Protein AF-A0A950Y0F8-F1 (afdb_monomer_lite)

Radius of gyration: 24.41 Å; chains: 1; bounding box: 61×46×62 Å

Sequence (374 aa):
MKFELVIGAFISAGAAFAASTFSVTPDLRILGAGATARLSTKAAKAGETSPAVTWTVAPWIPGAQISEPDAQPVFSFTAPVPGPQAVKQCVQTVVTATAPSGEAHSVPITLAPSTNFPAICPEGSLVMSVVGFEQASSVSAPGAQSFFFDFFQSYPIPLGRASSASATDVYGPAWRWWGDVRIASFPQQASMTVAQLAGTFTQQVATLPVSQLAHSGEFRTGLERRIGAFEQPFARMSGPTYERTSLGAFFYFGAEAALVAPAGNRPFEQYGAGFRLYTRLINSKGQTLHAPAMIAASFGQNELVTGGMRRGVVGTFEGFYPLPLGVKSKELGTLYLFGRAAVRLGSPANNRDVYAIGVGVDAVGVIRDLLGPR

Structure (mmCIF, N/CA/C/O backbone):
data_AF-A0A950Y0F8-F1
#
_entry.id   AF-A0A950Y0F8-F1
#
loop_
_atom_site.group_PDB
_atom_site.id
_atom_site.type_symbol
_atom_site.label_atom_id
_atom_site.label_alt_id
_atom_site.label_comp_id
_atom_site.label_asym_id
_atom_site.label_entity_id
_atom_site.label_seq_id
_atom_site.pdbx_PDB_ins_code
_atom_site.Cartn_x
_atom_site.Cartn_y
_atom_site.Cartn_z
_atom_site.occupancy
_atom_site.B_iso_or_equiv
_atom_site.auth_seq_id
_atom_site.auth_comp_id
_atom_site.auth_asym_id
_atom_site.auth_atom_id
_atom_site.pdbx_PDB_model_num
ATOM 1 N N . MET A 1 1 ? 14.023 -5.619 -32.846 1.00 54.19 1 MET A N 1
ATOM 2 C CA . MET A 1 1 ? 13.661 -5.435 -31.426 1.00 54.19 1 MET A CA 1
ATOM 3 C C . MET A 1 1 ? 14.126 -4.050 -31.041 1.00 54.19 1 MET A C 1
ATOM 5 O O . MET A 1 1 ? 15.252 -3.712 -31.384 1.00 54.19 1 MET A O 1
ATOM 9 N N . LYS A 1 2 ? 13.252 -3.223 -30.478 1.00 50.22 2 LYS A N 1
ATOM 10 C CA . LYS A 1 2 ? 13.659 -1.950 -29.887 1.00 50.22 2 LYS A CA 1
ATOM 11 C C . LYS A 1 2 ? 13.778 -2.188 -28.370 1.00 50.22 2 LYS A C 1
ATOM 13 O O . LYS A 1 2 ? 13.231 -3.170 -27.881 1.00 50.22 2 LYS A O 1
ATOM 18 N N . PHE A 1 3 ? 14.449 -1.330 -27.622 1.00 49.28 3 PHE A N 1
ATOM 19 C CA . PHE A 1 3 ? 14.466 -1.288 -26.160 1.00 49.28 3 PHE A CA 1
ATOM 20 C C . PHE A 1 3 ? 14.105 0.124 -25.732 1.00 49.28 3 PHE A C 1
ATOM 22 O O . PHE A 1 3 ? 14.478 1.072 -26.410 1.00 49.28 3 PHE A O 1
ATOM 29 N N . GLU A 1 4 ? 13.370 0.269 -24.644 1.00 49.16 4 GLU A N 1
ATOM 30 C CA . GLU A 1 4 ? 13.117 1.559 -24.018 1.00 49.16 4 GLU A CA 1
ATOM 31 C C . GLU A 1 4 ? 13.966 1.657 -22.751 1.00 49.16 4 GLU A C 1
ATOM 33 O O . GLU A 1 4 ? 14.007 0.727 -21.941 1.00 49.16 4 GLU A O 1
ATOM 38 N N . LEU A 1 5 ? 14.691 2.766 -22.624 1.00 53.38 5 LEU A N 1
ATOM 39 C CA . LEU A 1 5 ? 15.495 3.093 -21.457 1.00 53.38 5 LEU A CA 1
ATOM 40 C C . LEU A 1 5 ? 14.683 4.042 -20.576 1.00 53.38 5 LEU A C 1
ATOM 42 O O . LEU A 1 5 ? 14.518 5.218 -20.911 1.00 53.38 5 LEU A O 1
ATOM 46 N N . VAL A 1 6 ? 14.188 3.532 -19.451 1.00 56.19 6 VAL A N 1
ATOM 47 C CA . VAL A 1 6 ? 13.467 4.329 -18.455 1.00 56.19 6 VAL A CA 1
ATOM 48 C C . VAL A 1 6 ? 14.428 4.645 -17.314 1.00 56.19 6 VAL A C 1
ATOM 50 O O . VAL A 1 6 ? 14.956 3.741 -16.666 1.00 56.19 6 VAL A O 1
ATOM 53 N N . ILE A 1 7 ? 14.672 5.934 -17.080 1.00 55.31 7 ILE A N 1
ATOM 54 C CA . ILE A 1 7 ? 15.504 6.421 -15.975 1.00 55.31 7 ILE A CA 1
ATOM 55 C C . ILE A 1 7 ? 14.573 6.909 -14.864 1.00 55.31 7 ILE A C 1
ATOM 57 O O . ILE A 1 7 ? 13.638 7.665 -15.140 1.00 55.31 7 ILE A O 1
ATOM 61 N N . GLY A 1 8 ? 14.807 6.463 -13.625 1.00 48.22 8 GLY A N 1
ATOM 62 C CA . GLY A 1 8 ? 14.103 6.988 -12.450 1.00 48.22 8 GLY A CA 1
ATOM 63 C C . GLY A 1 8 ? 14.355 8.490 -12.252 1.00 48.22 8 GLY A C 1
ATOM 64 O O . GLY A 1 8 ? 15.282 9.047 -12.831 1.00 48.22 8 GLY A O 1
ATOM 65 N N . ALA A 1 9 ? 13.503 9.162 -11.474 1.00 43.38 9 ALA A N 1
ATOM 66 C CA . ALA A 1 9 ? 13.500 10.621 -11.323 1.00 43.38 9 ALA A CA 1
ATOM 67 C C . ALA A 1 9 ? 14.897 11.248 -11.104 1.00 43.38 9 ALA A C 1
ATOM 69 O O . ALA A 1 9 ? 15.746 10.690 -10.409 1.00 43.38 9 ALA A O 1
ATOM 70 N N . PHE A 1 10 ? 15.104 12.437 -11.683 1.00 44.19 10 PHE A N 1
ATOM 71 C CA . PHE A 1 10 ? 16.317 13.243 -11.521 1.00 44.19 10 PHE A CA 1
ATOM 72 C C . PHE A 1 10 ? 16.590 13.529 -10.038 1.00 44.19 10 PHE A C 1
ATOM 74 O O . PHE A 1 10 ? 15.741 14.092 -9.350 1.00 44.19 10 PHE A O 1
ATOM 81 N N . ILE A 1 11 ? 17.786 13.185 -9.559 1.00 41.59 11 ILE A N 1
ATOM 82 C CA . ILE A 1 11 ? 18.255 13.542 -8.217 1.00 41.59 11 ILE A CA 1
ATOM 83 C C . ILE A 1 11 ? 19.153 14.775 -8.363 1.00 41.59 11 ILE A C 1
ATOM 85 O O . ILE A 1 11 ? 20.224 14.688 -8.958 1.00 41.59 11 ILE A O 1
ATOM 89 N N . SER A 1 12 ? 18.726 15.929 -7.845 1.00 41.09 12 SER A N 1
ATOM 90 C CA . SER A 1 12 ? 19.601 17.099 -7.703 1.00 41.09 12 SER A CA 1
ATOM 91 C C . SER A 1 12 ? 20.518 16.899 -6.492 1.00 41.09 12 SER A C 1
ATOM 93 O O . SER A 1 12 ? 20.024 16.692 -5.383 1.00 41.09 12 SER A O 1
ATOM 95 N N . ALA A 1 13 ? 21.836 16.939 -6.697 1.00 41.47 13 ALA A N 1
ATOM 96 C CA . ALA A 1 13 ? 22.828 16.753 -5.636 1.00 41.47 13 ALA A CA 1
ATOM 97 C C . ALA A 1 13 ? 22.791 17.876 -4.576 1.00 41.47 13 ALA A C 1
ATOM 99 O O . ALA A 1 13 ? 22.486 19.030 -4.883 1.00 41.47 13 ALA A O 1
ATOM 100 N N . GLY A 1 14 ? 23.106 17.521 -3.325 1.00 39.72 14 GLY A N 1
ATOM 101 C CA . GLY A 1 14 ? 23.257 18.444 -2.196 1.00 39.72 14 GLY A CA 1
ATOM 102 C C . GLY A 1 14 ? 24.601 19.193 -2.184 1.00 39.72 14 GLY A C 1
ATOM 103 O O . GLY A 1 14 ? 25.473 18.970 -3.020 1.00 39.72 14 GLY A O 1
ATOM 104 N N . ALA A 1 15 ? 24.761 20.092 -1.208 1.00 41.22 15 ALA A N 1
ATOM 105 C CA . ALA A 1 15 ? 25.732 21.197 -1.166 1.00 41.22 15 ALA A CA 1
ATOM 106 C C . ALA A 1 15 ? 27.244 20.857 -1.240 1.00 41.22 15 ALA A C 1
ATOM 108 O O . ALA A 1 15 ? 28.050 21.780 -1.324 1.00 41.22 15 ALA A O 1
ATOM 109 N N . ALA A 1 16 ? 27.656 19.586 -1.243 1.00 43.00 16 ALA A N 1
ATOM 110 C CA . ALA A 1 16 ? 29.064 19.199 -1.417 1.00 43.00 16 ALA A CA 1
ATOM 111 C C . ALA A 1 16 ? 29.519 19.211 -2.896 1.00 43.00 16 ALA A C 1
ATOM 113 O O . ALA A 1 16 ? 30.708 19.359 -3.175 1.00 43.00 16 ALA A O 1
ATOM 114 N N . PHE A 1 17 ? 28.570 19.203 -3.842 1.00 44.41 17 PHE A N 1
ATOM 115 C CA . PHE A 1 17 ? 28.775 19.430 -5.281 1.00 44.41 17 PHE A CA 1
ATOM 116 C C . PHE A 1 17 ? 28.543 20.899 -5.688 1.00 44.41 17 PHE A C 1
ATOM 118 O O . PHE A 1 17 ? 27.996 21.183 -6.753 1.00 44.41 17 PHE A O 1
ATOM 125 N N . ALA A 1 18 ? 28.946 21.867 -4.857 1.00 43.91 18 ALA A N 1
ATOM 126 C CA . ALA A 1 18 ? 28.593 23.288 -5.017 1.00 43.91 18 ALA A CA 1
ATOM 127 C C . ALA A 1 18 ? 28.989 23.940 -6.366 1.00 43.91 18 ALA A C 1
ATOM 129 O O . ALA A 1 18 ? 28.534 25.045 -6.664 1.00 43.91 18 ALA A O 1
ATOM 130 N N . ALA A 1 19 ? 29.796 23.271 -7.196 1.00 45.81 19 ALA A N 1
ATOM 131 C CA . ALA A 1 19 ? 30.159 23.733 -8.533 1.00 45.81 19 ALA A CA 1
ATOM 132 C C . ALA A 1 19 ? 29.719 22.814 -9.690 1.00 45.81 19 ALA A C 1
ATOM 134 O O . ALA A 1 19 ? 29.943 23.185 -10.828 1.00 45.81 19 ALA A O 1
ATOM 135 N N . SER A 1 20 ? 29.098 21.644 -9.474 1.00 44.94 20 SER A N 1
ATOM 136 C CA . SER A 1 20 ? 28.726 20.734 -10.581 1.00 44.94 20 SER A CA 1
ATOM 137 C C . SER A 1 20 ? 27.335 20.111 -10.407 1.00 44.94 20 SER A C 1
ATOM 139 O O . SER A 1 20 ? 27.058 19.394 -9.455 1.00 44.94 20 SER A O 1
ATOM 141 N N . THR A 1 21 ? 26.428 20.375 -11.350 1.00 47.12 21 THR A N 1
ATOM 142 C CA . THR A 1 21 ? 25.086 19.797 -11.383 1.00 47.12 21 THR A CA 1
ATOM 143 C C . THR A 1 21 ? 25.184 18.478 -12.127 1.00 47.12 21 THR A C 1
ATOM 145 O O . THR A 1 21 ? 25.305 18.448 -13.349 1.00 47.12 21 THR A O 1
ATOM 148 N N . PHE A 1 22 ? 25.161 17.375 -11.386 1.00 47.44 22 PHE A N 1
ATOM 149 C CA . PHE A 1 22 ? 25.212 16.045 -11.972 1.00 47.44 22 PHE A CA 1
ATOM 150 C C . PHE A 1 22 ? 23.881 15.740 -12.670 1.00 47.44 22 PHE A C 1
ATOM 152 O O . PHE A 1 22 ? 22.841 15.637 -12.023 1.00 47.44 22 PHE A O 1
ATOM 159 N N . SER A 1 23 ? 23.892 15.612 -13.997 1.00 53.56 23 SER A N 1
ATOM 160 C CA . SER A 1 23 ? 22.720 15.172 -14.757 1.00 53.56 23 SER A CA 1
ATOM 161 C C . SER A 1 23 ? 23.083 13.975 -15.619 1.00 53.56 23 SER A C 1
ATOM 163 O O . SER A 1 23 ? 23.948 14.053 -16.487 1.00 53.56 23 SER A O 1
ATOM 165 N N . VAL A 1 24 ? 22.403 12.857 -15.377 1.00 52.34 24 VAL A N 1
ATOM 166 C CA . VAL A 1 24 ? 22.488 11.678 -16.235 1.00 52.34 24 VAL A CA 1
ATOM 167 C C . VAL A 1 24 ? 21.441 11.837 -17.325 1.00 52.34 24 VAL A C 1
ATOM 169 O O . VAL A 1 24 ? 20.246 11.703 -17.069 1.00 52.34 24 VAL A O 1
ATOM 172 N N . THR A 1 25 ? 21.878 12.165 -18.540 1.00 56.38 25 THR A N 1
ATOM 173 C CA . THR A 1 25 ? 20.979 12.254 -19.697 1.00 56.38 25 THR A CA 1
ATOM 174 C C . THR A 1 25 ? 21.259 11.082 -20.627 1.00 56.38 25 THR A C 1
ATOM 176 O O . THR A 1 25 ? 22.413 10.897 -21.003 1.00 56.38 25 THR A O 1
ATOM 179 N N . PRO A 1 26 ? 20.248 10.295 -21.015 1.00 57.56 26 PRO A N 1
ATOM 180 C CA . PRO A 1 26 ? 20.422 9.298 -22.047 1.00 57.56 26 PRO A CA 1
ATOM 181 C C . PRO A 1 26 ? 20.380 9.974 -23.414 1.00 57.56 26 PRO A C 1
ATOM 183 O O . PRO A 1 26 ? 19.453 10.734 -23.704 1.00 57.56 26 PRO A O 1
ATOM 186 N N . ASP A 1 27 ? 21.331 9.637 -24.279 1.00 52.56 27 ASP A N 1
ATOM 187 C CA . ASP A 1 27 ? 21.339 10.123 -25.667 1.00 52.56 27 ASP A CA 1
ATOM 188 C C . ASP A 1 27 ? 20.115 9.623 -26.463 1.00 52.56 27 ASP A C 1
ATOM 190 O O . ASP A 1 27 ? 19.661 10.273 -27.403 1.00 52.56 27 ASP A O 1
ATOM 194 N N . LEU A 1 28 ? 19.548 8.473 -26.069 1.00 51.38 28 LEU A N 1
ATOM 195 C CA . LEU A 1 28 ? 18.407 7.823 -26.717 1.00 51.38 28 LEU A CA 1
ATOM 196 C C . LEU A 1 28 ? 17.481 7.168 -25.682 1.00 51.38 28 LEU A C 1
ATOM 198 O O . LEU A 1 28 ? 17.913 6.330 -24.893 1.00 51.38 28 LEU A O 1
ATOM 202 N N . ARG A 1 29 ? 16.181 7.495 -25.733 1.00 57.91 29 ARG A N 1
ATOM 203 C CA . ARG A 1 29 ? 15.139 6.818 -24.930 1.00 57.91 29 ARG A CA 1
ATOM 204 C C . ARG A 1 29 ? 14.689 5.488 -25.534 1.00 57.91 29 ARG A C 1
ATOM 206 O O . ARG A 1 29 ? 14.223 4.622 -24.806 1.00 57.91 29 ARG A O 1
ATOM 213 N N . ILE A 1 30 ? 14.843 5.320 -26.850 1.00 57.16 30 ILE A N 1
ATOM 214 C CA . ILE A 1 30 ? 14.498 4.092 -27.573 1.00 57.16 30 ILE A CA 1
ATOM 215 C C . ILE A 1 30 ? 15.732 3.607 -28.337 1.00 57.16 30 ILE A C 1
ATOM 217 O O . ILE A 1 30 ? 16.190 4.265 -29.268 1.00 57.16 30 ILE A O 1
ATOM 221 N N . LEU A 1 31 ? 16.253 2.442 -27.968 1.00 59.12 31 LEU A N 1
ATOM 222 C CA . LEU A 1 31 ? 17.387 1.792 -28.613 1.00 59.12 31 LEU A CA 1
ATOM 223 C C . LEU A 1 31 ? 16.896 0.771 -29.633 1.00 59.12 31 LEU A C 1
ATOM 225 O O . LEU A 1 31 ? 16.206 -0.182 -29.290 1.00 59.12 31 LEU A O 1
ATOM 229 N N . GLY A 1 32 ? 17.257 0.929 -30.903 1.00 63.38 32 GLY A N 1
ATOM 230 C CA . GLY A 1 32 ? 17.161 -0.175 -31.859 1.00 63.38 32 GLY A CA 1
ATOM 231 C C . GLY A 1 32 ? 18.108 -1.324 -31.491 1.00 63.38 32 GLY A C 1
ATOM 232 O O . GLY A 1 32 ? 19.001 -1.167 -30.664 1.00 63.38 32 GLY A O 1
ATOM 233 N N . ALA A 1 33 ? 17.944 -2.485 -32.124 1.00 67.12 33 ALA A N 1
ATOM 234 C CA . ALA A 1 33 ? 18.931 -3.563 -32.041 1.00 67.12 33 ALA A CA 1
ATOM 235 C C . ALA A 1 33 ? 20.330 -3.044 -32.419 1.00 67.12 33 ALA A C 1
ATOM 237 O O . ALA A 1 33 ? 20.471 -2.407 -33.462 1.00 67.12 33 ALA A O 1
ATOM 238 N N . GLY A 1 34 ? 21.338 -3.301 -31.579 1.00 66.69 34 GLY A N 1
ATOM 239 C CA . GLY A 1 34 ? 22.701 -2.797 -31.775 1.00 66.69 34 GLY A CA 1
ATOM 240 C C . GLY A 1 34 ? 22.884 -1.296 -31.519 1.00 66.69 34 GLY A C 1
ATOM 241 O O . GLY A 1 34 ? 24.003 -0.810 -31.626 1.00 66.69 34 GLY A O 1
ATOM 242 N N . ALA A 1 35 ? 21.825 -0.554 -31.171 1.00 69.25 35 ALA A N 1
ATOM 243 C CA . ALA A 1 35 ? 21.960 0.837 -30.759 1.00 69.25 35 ALA A CA 1
ATOM 244 C C . ALA A 1 35 ? 22.519 0.920 -29.336 1.00 69.25 35 ALA A C 1
ATOM 246 O O . ALA A 1 35 ? 22.211 0.087 -28.476 1.00 69.25 35 ALA A O 1
ATOM 247 N N . THR A 1 36 ? 23.301 1.965 -29.092 1.00 69.56 36 THR A N 1
ATOM 248 C CA . THR A 1 36 ? 23.961 2.203 -27.812 1.00 69.56 36 THR A CA 1
ATOM 249 C C . THR A 1 36 ? 23.320 3.393 -27.105 1.00 69.56 36 THR A C 1
ATOM 251 O O . THR A 1 36 ? 23.270 4.486 -27.665 1.00 69.56 36 THR A O 1
ATOM 254 N N . ALA A 1 37 ? 22.841 3.200 -25.874 1.00 70.56 37 ALA A N 1
ATOM 255 C CA . ALA A 1 37 ? 22.560 4.316 -24.971 1.00 70.56 37 ALA A CA 1
ATOM 256 C C . ALA A 1 37 ? 23.845 4.685 -24.249 1.00 70.56 37 ALA A C 1
ATOM 258 O O . ALA A 1 37 ? 24.588 3.796 -23.836 1.00 70.56 37 ALA A O 1
ATOM 259 N N . ARG A 1 38 ? 24.075 5.981 -24.060 1.00 73.62 38 ARG A N 1
ATOM 260 C CA . ARG A 1 38 ? 25.181 6.493 -23.258 1.00 73.62 38 ARG A CA 1
ATOM 261 C C . ARG A 1 38 ? 24.628 7.290 -22.093 1.00 73.62 38 ARG A C 1
ATOM 263 O O . ARG A 1 38 ? 23.640 8.005 -22.242 1.00 73.62 38 ARG A O 1
ATOM 270 N N . LEU A 1 39 ? 25.269 7.129 -20.949 1.00 70.31 39 LEU A N 1
ATOM 271 C CA . LEU A 1 39 ? 25.100 7.966 -19.779 1.00 70.31 39 LEU A CA 1
ATOM 272 C C . LEU A 1 39 ? 26.422 8.687 -19.587 1.00 70.31 39 LEU A C 1
ATOM 274 O O . LEU A 1 39 ? 27.471 8.054 -19.439 1.00 70.31 39 LEU A O 1
ATOM 278 N N . SER A 1 40 ? 26.358 10.007 -19.612 1.00 70.62 40 SER A N 1
ATOM 279 C CA . SER A 1 40 ? 27.497 10.863 -19.334 1.00 70.62 40 SER A CA 1
ATOM 280 C C . SER A 1 40 ? 27.203 11.729 -18.120 1.00 70.62 40 SER A C 1
ATOM 282 O O . SER A 1 40 ? 26.046 11.987 -17.777 1.00 70.62 40 SER A O 1
ATOM 284 N N . THR A 1 41 ? 28.267 12.208 -17.492 1.00 69.38 41 THR A N 1
ATOM 285 C CA . THR A 1 41 ? 28.192 13.356 -16.597 1.00 69.38 41 THR A CA 1
ATOM 286 C C . THR A 1 41 ? 28.210 14.632 -17.441 1.00 69.38 41 THR A C 1
ATOM 288 O O . THR A 1 41 ? 28.655 14.634 -18.593 1.00 69.38 41 THR A O 1
ATOM 291 N N . LYS A 1 42 ? 27.674 15.724 -16.900 1.00 68.44 42 LYS A N 1
ATOM 292 C CA . LYS A 1 42 ? 27.838 17.071 -17.453 1.00 68.44 42 LYS A CA 1
ATOM 293 C C . LYS A 1 42 ? 28.276 17.990 -16.321 1.00 68.44 42 LYS A C 1
ATOM 295 O O . LYS A 1 42 ? 27.826 17.818 -15.189 1.00 68.44 42 LYS A O 1
ATOM 300 N N . ALA A 1 43 ? 29.145 18.949 -16.622 1.00 65.81 43 ALA A N 1
ATOM 301 C CA . ALA A 1 43 ? 29.501 20.010 -15.687 1.00 65.81 43 ALA A CA 1
ATOM 302 C C . ALA A 1 43 ? 28.282 20.914 -15.404 1.00 65.81 43 ALA A C 1
ATOM 304 O O . ALA A 1 43 ? 27.383 21.005 -16.244 1.00 65.81 43 ALA A O 1
ATOM 305 N N . ALA A 1 44 ? 28.245 21.597 -14.246 1.00 66.50 44 ALA A N 1
ATOM 306 C CA . ALA A 1 44 ? 27.144 22.529 -13.938 1.00 66.50 44 ALA A CA 1
ATOM 307 C C . ALA A 1 44 ? 27.071 23.664 -14.954 1.00 66.50 44 ALA A C 1
ATOM 309 O O . ALA A 1 44 ? 25.983 24.129 -15.293 1.00 66.50 44 ALA A O 1
ATOM 310 N N . LYS A 1 45 ? 28.240 24.166 -15.361 1.00 71.56 45 LYS A N 1
ATOM 311 C CA . LYS A 1 45 ? 28.363 25.377 -16.161 1.00 71.56 45 LYS A CA 1
ATOM 312 C C . LYS A 1 45 ? 29.102 25.085 -17.454 1.00 71.56 45 LYS A C 1
ATOM 314 O O . LYS A 1 45 ? 30.042 24.294 -17.508 1.00 71.56 45 LYS A O 1
ATOM 319 N N . ALA A 1 46 ? 28.675 25.767 -18.511 1.00 73.94 46 ALA A N 1
ATOM 320 C CA . ALA A 1 46 ? 29.382 25.745 -19.780 1.00 73.94 46 ALA A CA 1
ATOM 321 C C . ALA A 1 46 ? 30.822 26.253 -19.579 1.00 73.94 46 ALA A C 1
ATOM 323 O O . ALA A 1 46 ? 31.021 27.337 -19.036 1.00 73.94 46 ALA A O 1
ATOM 324 N N . GLY A 1 47 ? 31.808 25.465 -20.015 1.00 76.62 47 GLY A N 1
ATOM 325 C CA . GLY A 1 47 ? 33.236 25.788 -19.894 1.00 76.62 47 GLY A CA 1
ATOM 326 C C . GLY A 1 47 ? 33.956 25.148 -18.701 1.00 76.62 47 GLY A C 1
ATOM 327 O O . GLY A 1 47 ? 35.181 25.198 -18.658 1.00 76.62 47 GLY A O 1
ATOM 328 N N . GLU A 1 48 ? 33.241 24.511 -17.771 1.00 76.00 48 GLU A N 1
ATOM 329 C CA . GLU A 1 48 ? 33.859 23.705 -16.712 1.00 76.00 48 GLU A CA 1
ATOM 330 C C . GLU A 1 48 ? 34.150 22.280 -17.206 1.00 76.00 48 GLU A C 1
ATOM 332 O O . GLU A 1 48 ? 33.373 21.680 -17.956 1.00 76.00 48 GLU A O 1
ATOM 337 N N . THR A 1 49 ? 35.282 21.717 -16.779 1.00 71.12 49 THR A N 1
ATOM 338 C CA . THR A 1 49 ? 35.592 20.307 -17.018 1.00 71.12 49 THR A CA 1
ATOM 339 C C . THR A 1 49 ? 34.694 19.436 -16.144 1.00 71.12 49 THR A C 1
ATOM 341 O O . THR A 1 49 ? 34.529 19.682 -14.950 1.00 71.12 49 THR A O 1
ATOM 344 N N . SER A 1 50 ? 34.083 18.408 -16.740 1.00 68.94 50 SER A N 1
ATOM 345 C CA . SER A 1 50 ? 33.271 17.467 -15.964 1.00 68.94 50 SER A CA 1
ATOM 346 C C . SER A 1 50 ? 34.186 16.677 -15.018 1.00 68.94 50 SER A C 1
ATOM 348 O O . SER A 1 50 ? 35.281 16.280 -15.432 1.00 68.94 50 SER A O 1
ATOM 350 N N . PRO A 1 51 ? 33.787 16.469 -13.752 1.00 69.56 51 PRO A N 1
ATOM 351 C CA . PRO A 1 51 ? 34.625 15.766 -12.792 1.00 69.56 51 PRO A CA 1
ATOM 352 C C . PRO A 1 51 ? 34.862 14.326 -13.256 1.00 69.56 51 PRO A C 1
ATOM 354 O O . PRO A 1 51 ? 33.948 13.671 -13.759 1.00 69.56 51 PRO A O 1
ATOM 357 N N . ALA A 1 52 ? 36.085 13.828 -13.064 1.00 76.81 52 ALA A N 1
ATOM 358 C CA . ALA A 1 52 ? 36.384 12.416 -13.268 1.00 76.81 52 ALA A CA 1
ATOM 359 C C . ALA A 1 52 ? 35.545 11.588 -12.284 1.00 76.81 52 ALA A C 1
ATOM 361 O O . ALA A 1 52 ? 35.619 11.820 -11.081 1.00 76.81 52 ALA A O 1
ATOM 362 N N . VAL A 1 53 ? 34.741 10.645 -12.772 1.00 79.31 53 VAL A N 1
ATOM 363 C CA . VAL A 1 53 ? 33.908 9.781 -11.921 1.00 79.31 53 VAL A CA 1
ATOM 364 C C . VAL A 1 53 ? 34.180 8.314 -12.207 1.00 79.31 53 VAL A C 1
ATOM 366 O O . VAL A 1 53 ? 34.397 7.921 -13.341 1.00 79.31 53 VAL A O 1
ATOM 369 N N . THR A 1 54 ? 34.128 7.463 -11.194 1.00 82.81 54 THR A N 1
ATOM 370 C CA . THR A 1 54 ? 34.134 6.014 -11.412 1.00 82.81 54 THR A CA 1
ATOM 371 C C . THR A 1 54 ? 32.699 5.529 -11.545 1.00 82.81 54 THR A C 1
ATOM 373 O O . THR A 1 54 ? 31.885 5.795 -10.663 1.00 82.81 54 THR A O 1
ATOM 376 N N . TRP A 1 55 ? 32.376 4.808 -12.619 1.00 81.00 55 TRP A N 1
ATOM 377 C CA . TRP A 1 55 ? 31.058 4.192 -12.770 1.00 81.00 55 TRP A CA 1
ATOM 378 C C . TRP A 1 55 ? 31.059 2.764 -12.241 1.00 81.00 55 TRP A C 1
ATOM 380 O O . TRP A 1 55 ? 31.968 1.983 -12.509 1.00 81.00 55 TRP A O 1
ATOM 390 N N . THR A 1 56 ? 29.999 2.399 -11.533 1.00 82.44 56 THR A N 1
ATOM 391 C CA . THR A 1 56 ? 29.705 1.019 -11.149 1.00 82.44 56 THR A CA 1
ATOM 392 C C . THR A 1 56 ? 28.259 0.693 -11.496 1.00 82.44 56 THR A C 1
ATOM 394 O O . THR A 1 56 ? 27.400 1.574 -11.543 1.00 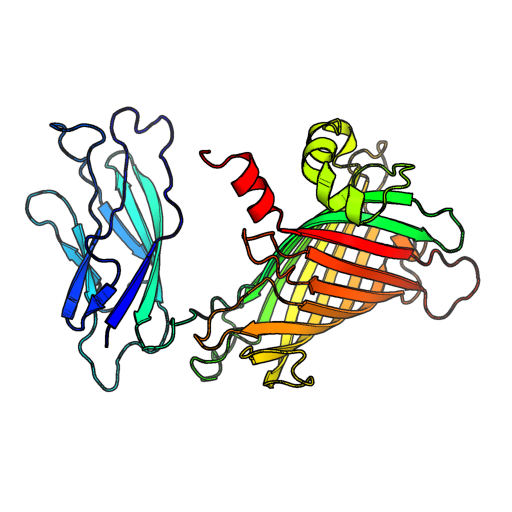82.44 56 THR A O 1
ATOM 397 N N . VAL A 1 57 ? 27.997 -0.569 -11.834 1.00 79.62 57 VAL A N 1
ATOM 398 C CA . VAL A 1 57 ? 26.696 -1.030 -12.335 1.00 79.62 57 VAL A CA 1
ATOM 399 C C . VAL A 1 57 ? 26.340 -2.310 -11.601 1.00 79.62 57 VAL A C 1
ATOM 401 O O . VAL A 1 57 ? 27.105 -3.275 -11.646 1.00 79.62 57 VAL A O 1
ATOM 404 N N . ALA A 1 58 ? 25.196 -2.320 -10.922 1.00 80.19 58 ALA A N 1
ATOM 405 C CA . ALA A 1 58 ? 24.766 -3.461 -10.127 1.00 80.19 58 ALA A CA 1
ATOM 406 C C . ALA A 1 58 ? 23.242 -3.695 -10.219 1.00 80.19 58 ALA A C 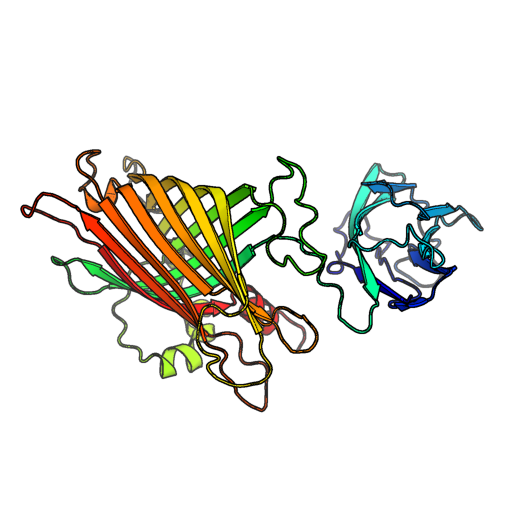1
ATOM 408 O O . ALA A 1 58 ? 22.475 -2.781 -9.903 1.00 80.19 58 ALA A O 1
ATOM 409 N N . PRO A 1 59 ? 22.786 -4.915 -10.579 1.00 79.50 59 PRO A N 1
ATOM 410 C CA . PRO A 1 59 ? 23.587 -6.027 -11.111 1.00 79.50 59 PRO A CA 1
ATOM 411 C C . PRO A 1 59 ? 24.161 -5.727 -12.509 1.00 79.50 59 PRO A C 1
ATOM 413 O O . PRO A 1 59 ? 23.572 -4.975 -13.280 1.00 79.50 59 PRO A O 1
ATOM 416 N N . TRP A 1 60 ? 25.303 -6.336 -12.855 1.00 77.12 60 TRP A N 1
ATOM 417 C CA . TRP A 1 60 ? 25.904 -6.177 -14.186 1.00 77.12 60 TRP A CA 1
ATOM 418 C C . TRP A 1 60 ? 24.960 -6.668 -15.289 1.00 77.12 60 TRP A C 1
ATOM 420 O O . TRP A 1 60 ? 24.404 -7.766 -15.202 1.00 77.12 60 TRP A O 1
ATOM 430 N N . ILE A 1 61 ? 24.822 -5.876 -16.353 1.00 73.56 61 ILE A N 1
ATOM 431 C CA . ILE A 1 61 ? 23.955 -6.197 -17.487 1.00 73.56 61 ILE A CA 1
ATOM 432 C C . ILE A 1 61 ? 24.811 -6.687 -18.661 1.00 73.56 61 ILE A C 1
ATOM 434 O O . ILE A 1 61 ? 25.719 -5.972 -19.089 1.00 73.56 61 ILE A O 1
ATOM 438 N N . PRO A 1 62 ? 24.520 -7.857 -19.256 1.00 73.75 62 PRO A N 1
ATOM 439 C CA . PRO A 1 62 ? 25.173 -8.282 -20.492 1.00 73.75 62 PRO A CA 1
ATOM 440 C C . PRO A 1 62 ? 25.023 -7.231 -21.607 1.00 73.75 62 PRO A C 1
ATOM 442 O O . PRO A 1 62 ? 23.908 -6.831 -21.936 1.00 73.75 62 PRO A O 1
ATOM 445 N N . GLY A 1 63 ? 26.143 -6.786 -22.188 1.00 73.75 63 GLY A N 1
ATOM 446 C CA . GLY A 1 63 ? 26.174 -5.725 -23.209 1.00 73.75 63 GLY A CA 1
ATOM 447 C C . GLY A 1 63 ? 26.367 -4.305 -22.663 1.00 73.75 63 GLY A C 1
ATOM 448 O O . GLY A 1 63 ? 26.515 -3.369 -23.451 1.00 73.75 63 GLY A O 1
ATOM 449 N N . ALA A 1 64 ? 26.408 -4.135 -21.337 1.00 77.31 64 ALA A N 1
ATOM 450 C CA . ALA A 1 64 ? 26.936 -2.925 -20.722 1.00 77.31 64 ALA A CA 1
ATOM 451 C C . ALA A 1 64 ? 28.457 -2.848 -20.911 1.00 77.31 64 ALA A C 1
ATOM 453 O O . ALA A 1 64 ? 29.159 -3.856 -20.836 1.00 77.31 64 ALA A O 1
ATOM 454 N N . GLN A 1 65 ? 28.967 -1.648 -21.155 1.00 81.25 65 GLN A N 1
ATOM 455 C CA . GLN A 1 65 ? 30.388 -1.352 -21.246 1.00 81.25 65 GLN A CA 1
ATOM 456 C C . GLN A 1 65 ? 30.646 -0.001 -20.586 1.00 81.25 65 GLN A C 1
ATOM 458 O O . GLN A 1 65 ? 29.981 0.988 -20.894 1.00 81.25 65 GLN A O 1
ATOM 463 N N . ILE A 1 66 ? 31.625 0.041 -19.690 1.00 79.25 66 ILE A N 1
ATOM 464 C CA . ILE A 1 66 ? 32.180 1.293 -19.183 1.00 79.25 66 ILE A CA 1
ATOM 465 C C . ILE A 1 66 ? 33.409 1.570 -20.037 1.00 79.25 66 ILE A C 1
ATOM 467 O O . ILE A 1 66 ? 34.306 0.734 -20.124 1.00 79.25 66 ILE A O 1
ATOM 471 N N . SER A 1 67 ? 33.412 2.709 -20.714 1.00 78.25 67 SER A N 1
ATOM 472 C CA . SER A 1 67 ? 34.514 3.134 -21.572 1.00 78.25 67 SER A CA 1
ATOM 473 C C . SER A 1 67 ? 34.999 4.505 -21.135 1.00 78.25 67 SER A C 1
ATOM 475 O O . SER A 1 67 ? 34.187 5.325 -20.715 1.00 78.25 67 SER A O 1
ATOM 477 N N . GLU A 1 68 ? 36.289 4.778 -21.306 1.00 73.38 68 GLU A N 1
ATOM 478 C CA . GLU A 1 68 ? 36.896 6.090 -21.045 1.00 73.38 68 GLU A CA 1
ATOM 479 C C . GLU A 1 68 ? 37.353 6.765 -22.350 1.00 73.38 68 GLU A C 1
ATOM 481 O O . GLU A 1 68 ? 38.549 6.996 -22.536 1.00 73.38 68 GLU A O 1
ATOM 486 N N . PRO A 1 69 ? 36.450 7.047 -23.308 1.00 57.91 69 PRO A N 1
ATOM 487 C CA . PRO A 1 69 ? 36.830 7.839 -24.462 1.00 57.91 69 PRO A CA 1
ATOM 488 C C . PRO A 1 69 ? 37.087 9.269 -23.968 1.00 57.91 69 PRO A C 1
ATOM 490 O O . PRO A 1 69 ? 36.196 9.923 -23.432 1.00 57.91 69 PRO A O 1
ATOM 493 N N . ASP A 1 70 ? 38.319 9.745 -24.112 1.00 54.97 70 ASP A N 1
ATOM 494 C CA . ASP A 1 70 ? 38.661 11.165 -23.962 1.00 54.97 70 ASP A CA 1
ATOM 495 C C . ASP A 1 70 ? 38.553 11.731 -22.528 1.00 54.97 70 ASP A C 1
ATOM 497 O O . ASP A 1 70 ? 38.114 12.861 -22.318 1.00 54.97 70 ASP A O 1
ATOM 501 N N . ALA A 1 71 ? 38.984 10.951 -21.526 1.00 60.28 71 ALA A N 1
ATOM 502 C CA . ALA A 1 71 ? 39.043 11.340 -20.105 1.00 60.28 71 ALA A CA 1
ATOM 503 C C . ALA A 1 71 ? 37.684 11.652 -19.442 1.00 60.28 71 ALA A C 1
ATOM 505 O O . ALA A 1 71 ? 37.640 12.129 -18.306 1.00 60.28 71 ALA A O 1
ATOM 506 N N . GLN A 1 72 ? 36.574 11.346 -20.118 1.00 65.00 72 GLN A N 1
ATOM 507 C CA . GLN A 1 72 ? 35.240 11.335 -19.533 1.00 65.00 72 GLN A CA 1
ATOM 508 C C . GLN A 1 72 ? 34.712 9.903 -19.566 1.00 65.00 72 GLN A C 1
ATOM 510 O O . GLN A 1 72 ? 34.462 9.353 -20.639 1.00 65.00 72 GLN A O 1
ATOM 515 N N . PRO A 1 73 ? 34.558 9.258 -18.407 1.00 67.81 73 PRO A N 1
ATOM 516 C CA . PRO A 1 73 ? 34.081 7.896 -18.369 1.00 67.81 73 PRO A CA 1
ATOM 517 C C . PRO A 1 73 ? 32.591 7.895 -18.727 1.00 67.81 73 PRO A C 1
ATOM 519 O O . PRO A 1 73 ? 31.783 8.621 -18.143 1.00 67.81 73 PRO A O 1
ATOM 522 N N . VAL A 1 74 ? 32.237 7.095 -19.728 1.00 72.31 74 VAL A N 1
ATOM 523 C CA . VAL A 1 74 ? 30.884 6.944 -20.262 1.00 72.31 74 VAL A CA 1
ATOM 524 C C . VAL A 1 74 ? 30.417 5.531 -19.958 1.00 72.31 74 VAL A C 1
ATOM 526 O O . VAL A 1 74 ? 31.061 4.552 -20.349 1.00 72.31 74 VAL A O 1
ATOM 529 N N . PHE A 1 75 ? 29.264 5.414 -19.302 1.00 77.06 75 PHE A N 1
ATOM 530 C CA . PHE A 1 75 ? 28.551 4.146 -19.278 1.00 77.06 75 PHE A CA 1
ATOM 531 C C . PHE A 1 75 ? 27.769 4.013 -20.577 1.00 77.06 75 PHE A C 1
ATOM 533 O O . PHE A 1 75 ? 26.972 4.883 -20.931 1.00 77.06 75 PHE A O 1
ATOM 540 N N . SER A 1 76 ? 27.982 2.913 -21.282 1.00 75.69 76 SER A N 1
ATOM 541 C CA . SER A 1 76 ? 27.276 2.600 -22.509 1.00 75.69 76 SER A CA 1
ATOM 542 C C . SER A 1 76 ? 26.566 1.259 -22.390 1.00 75.69 76 SER A C 1
ATOM 544 O O . SER A 1 76 ? 27.084 0.307 -21.811 1.00 75.69 76 SER A O 1
ATOM 546 N N . PHE A 1 77 ? 25.357 1.174 -22.926 1.00 76.06 77 PHE A N 1
ATOM 547 C CA . PHE A 1 77 ? 24.622 -0.078 -23.031 1.00 76.06 77 PHE A CA 1
ATOM 548 C C . PHE A 1 77 ? 24.265 -0.319 -24.487 1.00 76.06 77 PHE A C 1
ATOM 550 O O . PHE A 1 77 ? 23.530 0.474 -25.078 1.00 76.06 77 PHE A O 1
ATOM 557 N N . THR A 1 78 ? 24.770 -1.415 -25.051 1.00 75.81 78 THR A N 1
ATOM 558 C CA . THR A 1 78 ? 24.437 -1.826 -26.416 1.00 75.81 78 THR A CA 1
ATOM 559 C C . THR A 1 78 ? 23.320 -2.854 -26.377 1.00 75.81 78 THR A C 1
ATOM 561 O O . THR A 1 78 ? 23.478 -3.950 -25.837 1.00 75.81 78 THR A O 1
ATOM 564 N N . ALA A 1 79 ? 22.183 -2.500 -26.974 1.00 65.31 79 ALA A N 1
ATOM 565 C CA . ALA A 1 79 ? 21.032 -3.383 -27.067 1.00 65.31 79 ALA A CA 1
ATOM 566 C C . ALA A 1 79 ? 21.404 -4.691 -27.797 1.00 65.31 79 ALA A C 1
ATOM 568 O O . ALA A 1 79 ? 21.892 -4.626 -28.933 1.00 65.31 79 ALA A O 1
ATOM 569 N N . PRO A 1 80 ? 21.148 -5.876 -27.208 1.00 66.00 80 PRO A N 1
ATOM 570 C CA . PRO A 1 80 ? 21.521 -7.140 -27.826 1.00 66.00 80 PRO A CA 1
ATOM 571 C C . PRO A 1 80 ? 20.826 -7.326 -29.181 1.00 66.00 80 PRO A C 1
ATOM 573 O O . PRO A 1 80 ? 19.651 -6.989 -29.363 1.00 66.00 80 PRO A O 1
ATOM 576 N N . VAL A 1 81 ? 21.568 -7.875 -30.146 1.00 66.75 81 VAL A N 1
ATOM 577 C CA . VAL A 1 81 ? 21.046 -8.211 -31.477 1.00 66.75 81 VAL A CA 1
ATOM 578 C C . VAL A 1 81 ? 20.014 -9.345 -31.332 1.00 66.75 81 VAL A C 1
ATOM 580 O O . VAL A 1 81 ? 20.240 -10.262 -30.539 1.00 66.75 81 VAL A O 1
ATOM 583 N N . PRO A 1 82 ? 18.870 -9.310 -32.047 1.00 54.72 82 PRO A N 1
ATOM 584 C CA . PRO A 1 82 ? 17.842 -10.338 -31.943 1.00 54.72 82 PRO A CA 1
ATOM 585 C C . PRO A 1 82 ? 18.418 -11.735 -32.195 1.00 54.72 82 PRO A C 1
ATOM 587 O O . PRO A 1 82 ? 18.917 -12.026 -33.278 1.00 54.72 82 PRO A O 1
ATOM 590 N N . GLY A 1 83 ? 18.314 -12.600 -31.191 1.00 61.47 83 GLY A N 1
ATOM 591 C CA . GLY A 1 83 ? 18.684 -14.011 -31.250 1.00 61.47 83 GLY A CA 1
ATOM 592 C C . GLY A 1 83 ? 17.809 -14.830 -30.296 1.00 61.47 83 GLY A C 1
ATOM 593 O O . GLY A 1 83 ? 16.989 -14.257 -29.574 1.00 61.47 83 GLY A O 1
ATOM 594 N N . PRO A 1 84 ? 17.963 -16.164 -30.239 1.00 51.75 84 PRO A N 1
ATOM 595 C CA . PRO A 1 84 ? 17.194 -17.018 -29.325 1.00 51.75 84 PRO A CA 1
ATOM 596 C C . PRO A 1 84 ? 17.383 -16.660 -27.837 1.00 51.75 84 PRO A C 1
ATOM 598 O O . PRO A 1 84 ? 16.542 -17.018 -27.016 1.00 51.75 84 PRO A O 1
ATOM 601 N N . GLN A 1 85 ? 18.435 -15.901 -27.502 1.00 48.41 85 GLN A N 1
ATOM 602 C CA . GLN A 1 85 ? 18.693 -15.333 -26.172 1.00 48.41 85 GLN A CA 1
ATOM 603 C C . GLN A 1 85 ? 18.332 -13.843 -26.031 1.00 48.41 85 GLN A C 1
ATOM 605 O O . GLN A 1 85 ? 18.793 -13.188 -25.100 1.00 48.41 85 GLN A O 1
ATOM 610 N N . ALA A 1 86 ? 17.527 -13.276 -26.937 1.00 52.81 86 ALA A N 1
ATOM 611 C CA . ALA A 1 86 ? 17.068 -11.898 -26.801 1.00 52.81 86 ALA A CA 1
ATOM 612 C C . ALA A 1 86 ? 16.440 -11.688 -25.415 1.00 52.81 86 ALA A C 1
ATOM 614 O O . ALA A 1 86 ? 15.600 -12.478 -24.982 1.00 52.81 86 ALA A O 1
ATOM 615 N N . VAL A 1 87 ? 16.878 -10.637 -24.720 1.00 51.06 87 VAL A N 1
ATOM 616 C CA . VAL A 1 87 ? 16.457 -10.309 -23.357 1.00 51.06 87 VAL A CA 1
ATOM 617 C C . VAL A 1 87 ? 14.941 -10.071 -23.355 1.00 51.06 87 VAL A C 1
ATOM 619 O O . VAL A 1 87 ? 14.452 -9.025 -23.775 1.00 51.06 87 VAL A O 1
ATOM 622 N N . LYS A 1 88 ? 14.182 -11.097 -22.948 1.00 54.41 88 LYS A N 1
ATOM 623 C CA . LYS A 1 88 ? 12.709 -11.074 -22.846 1.00 54.41 88 LYS A CA 1
ATOM 624 C C . LYS A 1 88 ? 12.215 -10.454 -21.540 1.00 54.41 88 LYS A C 1
ATOM 626 O O . LYS A 1 88 ? 11.012 -10.305 -21.357 1.00 54.41 88 LYS A O 1
ATOM 631 N N . GLN A 1 89 ? 13.126 -10.163 -20.620 1.00 57.97 89 GLN A N 1
ATOM 632 C CA . GLN A 1 89 ? 12.819 -9.680 -19.283 1.00 57.97 89 GLN A CA 1
ATOM 633 C C . GLN A 1 89 ? 13.329 -8.259 -19.137 1.00 57.97 89 GLN A C 1
ATOM 635 O O . GLN A 1 89 ? 14.375 -7.915 -19.680 1.00 57.97 89 GLN A O 1
ATOM 640 N N . CYS A 1 90 ? 12.598 -7.437 -18.398 1.00 64.44 90 CYS A N 1
ATOM 641 C CA . CYS A 1 90 ? 13.165 -6.173 -17.984 1.00 64.44 90 CYS A CA 1
ATOM 642 C C . CYS A 1 90 ? 14.391 -6.397 -17.116 1.00 64.44 90 CYS A C 1
ATOM 644 O O . CYS A 1 90 ? 14.391 -7.268 -16.246 1.00 64.44 90 CYS A O 1
ATOM 646 N N . VAL A 1 91 ? 15.406 -5.573 -17.334 1.00 67.31 91 VAL A N 1
ATOM 647 C CA . VAL A 1 91 ? 16.593 -5.553 -16.494 1.00 67.31 91 VAL A CA 1
ATOM 648 C C . VAL A 1 91 ? 16.589 -4.243 -15.729 1.00 67.31 91 VAL A C 1
ATOM 650 O O . VAL A 1 91 ? 16.702 -3.174 -16.327 1.00 67.31 91 VAL A O 1
ATOM 653 N N . GLN A 1 92 ? 16.418 -4.332 -14.414 1.00 69.00 92 GLN A N 1
ATOM 654 C CA . GLN A 1 92 ? 16.650 -3.214 -13.511 1.00 69.00 92 GLN A CA 1
ATOM 655 C C . GLN A 1 92 ? 18.106 -3.259 -13.059 1.00 69.00 92 GLN A C 1
ATOM 657 O O . GLN A 1 92 ? 18.580 -4.288 -12.578 1.00 69.00 92 GLN A O 1
ATOM 662 N N . THR A 1 93 ? 18.808 -2.147 -13.216 1.00 72.50 93 THR A N 1
ATOM 663 C CA . THR A 1 93 ? 20.144 -1.941 -12.663 1.00 72.50 93 THR A CA 1
ATOM 664 C C . THR A 1 93 ? 20.190 -0.619 -11.928 1.00 72.50 93 THR A C 1
ATOM 666 O O . THR A 1 93 ? 19.432 0.300 -12.224 1.00 72.50 93 THR A O 1
ATOM 669 N N . VAL A 1 94 ? 21.131 -0.487 -11.009 1.00 78.06 94 VAL A N 1
ATOM 670 C CA . VAL A 1 94 ? 21.567 0.810 -10.512 1.00 78.06 94 VAL A CA 1
ATOM 671 C C . VAL A 1 94 ? 22.877 1.145 -11.200 1.00 78.06 94 VAL A C 1
ATOM 673 O O . VAL A 1 94 ? 23.770 0.299 -11.277 1.00 78.06 94 VAL A O 1
ATOM 676 N N . VAL A 1 95 ? 22.968 2.355 -11.740 1.00 78.88 95 VAL A N 1
ATOM 677 C CA . VAL A 1 95 ? 24.223 2.920 -12.223 1.00 78.88 95 VAL A CA 1
ATOM 678 C C . VAL A 1 95 ? 24.670 3.959 -11.212 1.00 78.88 95 VAL A C 1
ATOM 680 O O . VAL A 1 95 ? 23.956 4.927 -10.956 1.00 78.88 95 VAL A O 1
ATOM 683 N N . THR A 1 96 ? 25.838 3.742 -10.626 1.00 80.50 96 THR A N 1
ATOM 684 C CA . THR A 1 96 ? 26.407 4.605 -9.597 1.00 80.50 96 THR A CA 1
ATOM 685 C C . THR A 1 96 ? 27.643 5.297 -10.142 1.00 80.50 96 THR A C 1
ATOM 687 O O . THR A 1 96 ? 28.571 4.628 -10.591 1.00 80.50 96 THR A O 1
ATOM 690 N N . ALA A 1 97 ? 27.662 6.625 -10.095 1.00 79.31 97 ALA A N 1
ATOM 691 C CA . ALA A 1 97 ? 28.850 7.427 -10.347 1.00 79.31 97 ALA A CA 1
ATOM 692 C C . ALA A 1 97 ? 29.463 7.873 -9.021 1.00 79.31 97 ALA A C 1
ATOM 694 O O . ALA A 1 97 ? 28.778 8.484 -8.203 1.00 79.31 97 ALA A O 1
ATOM 695 N N . THR A 1 98 ? 30.749 7.603 -8.830 1.00 81.31 98 THR A N 1
ATOM 696 C CA . THR A 1 98 ? 31.500 7.967 -7.627 1.00 81.31 98 THR A CA 1
ATOM 697 C C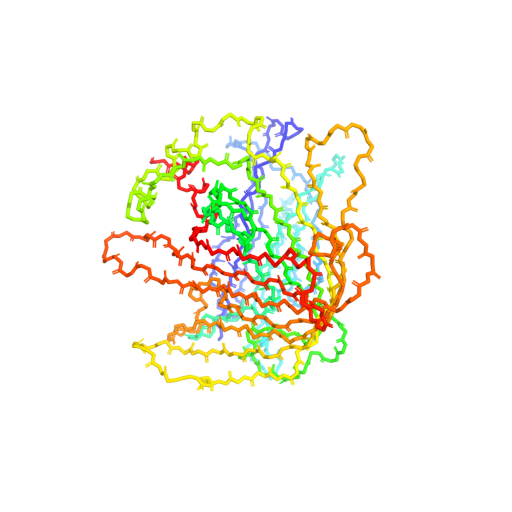 . THR A 1 98 ? 32.548 9.016 -7.973 1.00 81.31 98 THR A C 1
ATOM 699 O O . THR A 1 98 ? 33.410 8.777 -8.818 1.00 81.31 98 THR A O 1
ATOM 702 N N . ALA A 1 99 ? 32.476 10.182 -7.339 1.00 79.56 99 ALA A N 1
ATOM 703 C CA . ALA A 1 99 ? 33.460 11.249 -7.488 1.00 79.56 99 ALA A CA 1
ATOM 704 C C . ALA A 1 99 ? 34.799 10.882 -6.811 1.00 79.56 99 ALA A C 1
ATOM 706 O O . ALA A 1 99 ? 34.828 10.002 -5.947 1.00 79.56 99 ALA A O 1
ATOM 707 N N . PRO A 1 100 ? 35.914 11.577 -7.116 1.00 76.75 100 PRO A N 1
ATOM 708 C CA . PRO A 1 100 ? 37.216 11.297 -6.503 1.00 76.75 100 PRO A CA 1
ATOM 709 C C . PRO A 1 100 ? 37.224 11.553 -4.989 1.00 76.75 100 PRO A C 1
ATOM 711 O O . PRO A 1 100 ? 38.043 10.993 -4.270 1.00 76.75 100 PRO A O 1
ATOM 714 N N . SER A 1 101 ? 36.287 12.374 -4.502 1.00 79.88 101 SER A N 1
ATOM 715 C CA . SER A 1 101 ? 36.031 12.604 -3.077 1.00 79.88 101 SER A CA 1
ATOM 716 C C . SER A 1 101 ? 35.443 11.386 -2.350 1.00 79.88 101 SER A C 1
ATOM 718 O O . SER A 1 101 ? 35.372 11.397 -1.125 1.00 79.88 101 SER A O 1
ATOM 720 N N . GLY A 1 102 ? 35.001 10.354 -3.078 1.00 82.25 102 GLY A N 1
ATOM 721 C CA . GLY A 1 102 ? 34.304 9.184 -2.539 1.00 82.25 102 GLY A CA 1
ATOM 722 C C . GLY A 1 102 ? 32.783 9.340 -2.453 1.00 82.25 102 GLY A C 1
ATOM 723 O O . GLY A 1 102 ? 32.097 8.380 -2.109 1.00 82.25 102 GLY A O 1
ATOM 724 N N . GLU A 1 103 ? 32.234 10.512 -2.784 1.00 75.62 103 GLU A N 1
ATOM 725 C CA . GLU A 1 103 ? 30.785 10.724 -2.832 1.00 75.62 103 GLU A CA 1
ATOM 726 C C . GLU A 1 103 ? 30.172 9.995 -4.036 1.00 75.62 103 GLU A C 1
ATOM 728 O O . GLU A 1 103 ? 30.682 10.095 -5.154 1.00 75.62 103 GLU A O 1
ATOM 733 N N . ALA A 1 104 ? 29.088 9.247 -3.812 1.00 79.88 104 ALA A N 1
ATOM 734 C CA . ALA A 1 104 ? 28.469 8.388 -4.816 1.00 79.88 104 ALA A CA 1
ATOM 735 C C . ALA A 1 104 ? 27.015 8.788 -5.098 1.00 79.88 104 ALA A C 1
ATOM 737 O O . ALA A 1 104 ? 26.216 8.979 -4.182 1.00 79.88 104 ALA A O 1
ATOM 738 N N . HIS A 1 105 ? 26.657 8.837 -6.380 1.00 76.94 105 HIS A N 1
ATOM 739 C CA . HIS A 1 105 ? 25.301 9.084 -6.856 1.00 76.94 105 HIS A CA 1
ATOM 740 C C . HIS A 1 105 ? 24.786 7.907 -7.660 1.00 76.94 105 HIS A C 1
ATOM 742 O O . HIS A 1 105 ? 25.359 7.538 -8.682 1.00 76.94 105 HIS A O 1
ATOM 748 N N . SER A 1 106 ? 23.669 7.351 -7.209 1.00 76.62 106 SER A N 1
ATOM 749 C CA . SER A 1 106 ? 23.036 6.181 -7.805 1.00 76.62 106 SER A CA 1
ATOM 750 C C . SER A 1 106 ? 21.778 6.575 -8.563 1.00 76.62 106 SER A C 1
ATOM 752 O O . SER A 1 106 ? 20.891 7.219 -8.006 1.00 76.62 106 SER A O 1
ATOM 754 N N . VAL A 1 107 ? 21.681 6.145 -9.817 1.00 70.88 107 VAL A N 1
ATOM 755 C CA . VAL A 1 107 ? 20.494 6.313 -10.652 1.00 70.88 107 VAL A CA 1
ATOM 756 C C . VAL A 1 107 ? 19.956 4.931 -11.023 1.00 70.88 107 VAL A C 1
ATOM 758 O O . VAL A 1 107 ? 20.676 4.145 -11.647 1.00 70.88 107 VAL A O 1
ATOM 761 N N . PRO A 1 108 ? 18.710 4.594 -10.649 1.00 67.94 108 PRO A N 1
ATOM 762 C CA . PRO A 1 108 ? 18.083 3.364 -11.102 1.00 67.94 108 PRO A CA 1
ATOM 763 C C . PRO A 1 108 ? 17.723 3.479 -12.587 1.00 67.94 108 PRO A C 1
ATOM 765 O O . PRO A 1 108 ? 17.143 4.470 -13.043 1.00 67.94 108 PRO A O 1
ATOM 768 N N . ILE A 1 109 ? 18.059 2.438 -13.337 1.00 70.88 109 ILE A N 1
ATOM 769 C CA . ILE A 1 109 ? 17.837 2.321 -14.772 1.00 70.88 109 ILE A CA 1
ATOM 770 C C . ILE A 1 109 ? 17.074 1.042 -15.043 1.00 70.88 109 ILE A C 1
ATOM 772 O O . ILE A 1 109 ? 17.457 -0.038 -14.596 1.00 70.88 109 ILE A O 1
ATOM 776 N N . THR A 1 110 ? 16.015 1.169 -15.830 1.00 66.44 110 THR A N 1
ATOM 777 C CA . THR A 1 110 ? 15.227 0.035 -16.286 1.00 66.44 110 THR A CA 1
ATOM 778 C C . THR A 1 110 ? 15.347 -0.089 -17.796 1.00 66.44 110 THR A C 1
ATOM 780 O O . THR A 1 110 ? 14.981 0.819 -18.543 1.00 66.44 110 THR A O 1
ATOM 783 N N . LEU A 1 111 ? 15.867 -1.228 -18.246 1.00 67.88 111 LEU A N 1
ATOM 784 C CA . LEU A 1 111 ? 15.881 -1.624 -19.647 1.00 67.88 111 LEU A CA 1
ATOM 785 C C . LEU A 1 111 ? 14.671 -2.505 -19.917 1.00 67.88 111 LEU A C 1
ATOM 787 O O . LEU A 1 111 ? 14.595 -3.627 -19.414 1.00 67.88 111 LEU A O 1
ATOM 791 N N . ALA A 1 112 ? 13.746 -2.012 -20.731 1.00 63.28 112 ALA A N 1
ATOM 792 C CA . ALA A 1 112 ? 12.542 -2.735 -21.102 1.00 63.28 112 ALA A CA 1
ATOM 793 C C . ALA A 1 112 ? 12.586 -3.077 -22.603 1.00 63.28 112 ALA A C 1
ATOM 795 O O . ALA A 1 112 ? 12.894 -2.205 -23.418 1.00 63.28 112 ALA A O 1
ATOM 796 N N . PRO A 1 113 ? 12.307 -4.321 -23.031 1.00 59.94 113 PRO A N 1
ATOM 797 C CA . PRO A 1 113 ? 12.207 -4.622 -24.454 1.00 59.94 113 PRO A CA 1
ATOM 798 C C . PRO A 1 113 ? 11.030 -3.850 -25.074 1.00 59.94 113 PRO A C 1
ATOM 800 O O . PRO A 1 113 ? 9.873 -4.080 -24.745 1.00 59.94 113 PRO A O 1
ATOM 803 N N . SER A 1 114 ? 11.306 -2.951 -26.018 1.00 51.41 114 SER A N 1
ATOM 804 C CA . SER A 1 114 ? 10.290 -2.323 -26.867 1.00 51.41 114 SER A CA 1
ATOM 805 C C . SER A 1 114 ? 9.824 -3.355 -27.894 1.00 51.41 114 SER A C 1
ATOM 807 O O . SER A 1 114 ? 10.302 -3.489 -29.027 1.00 51.41 114 SER A O 1
ATOM 809 N N . THR A 1 115 ? 8.879 -4.161 -27.433 1.00 55.03 115 THR A N 1
ATOM 810 C CA . THR A 1 115 ? 7.878 -4.754 -28.310 1.00 55.03 115 THR A CA 1
ATOM 811 C C . THR A 1 115 ? 6.804 -3.697 -28.597 1.00 55.03 115 THR A C 1
ATOM 813 O O . THR A 1 115 ? 6.776 -2.647 -27.958 1.00 55.03 115 THR A O 1
ATOM 816 N N . ASN A 1 116 ? 5.897 -3.943 -29.546 1.00 47.84 116 ASN A N 1
ATOM 817 C CA . ASN A 1 116 ? 4.733 -3.064 -29.767 1.00 47.84 116 ASN A CA 1
ATOM 818 C C . ASN A 1 116 ? 3.791 -2.990 -28.542 1.00 47.84 116 ASN A C 1
ATOM 820 O O . ASN A 1 116 ? 2.813 -2.245 -28.561 1.00 47.84 116 ASN A O 1
ATOM 824 N N . PHE A 1 117 ? 4.097 -3.747 -27.487 1.00 45.75 117 PHE A N 1
ATOM 825 C CA . PHE A 1 117 ? 3.530 -3.622 -26.158 1.00 45.75 117 PHE A CA 1
ATOM 826 C C . PHE A 1 117 ? 4.590 -2.985 -25.245 1.00 45.75 117 PHE A C 1
ATOM 828 O O . PHE A 1 117 ? 5.719 -3.490 -25.227 1.00 45.75 117 PHE A O 1
ATOM 835 N N . PRO A 1 118 ? 4.293 -1.899 -24.506 1.00 48.25 118 PRO A N 1
ATOM 836 C CA . PRO A 1 118 ? 5.131 -1.447 -23.403 1.00 48.25 118 PRO A CA 1
ATOM 837 C C . PRO A 1 118 ? 5.472 -2.649 -22.535 1.00 48.25 118 PRO A C 1
ATOM 839 O O . PRO A 1 118 ? 4.586 -3.284 -21.960 1.00 48.25 118 PRO A O 1
ATOM 842 N N . ALA A 1 119 ? 6.756 -3.003 -22.506 1.00 46.66 119 ALA A N 1
ATOM 843 C CA . ALA A 1 119 ? 7.240 -4.026 -21.609 1.00 46.66 119 ALA A CA 1
ATOM 844 C C . ALA A 1 119 ? 7.018 -3.512 -20.191 1.00 46.66 119 ALA A C 1
ATOM 846 O O . ALA A 1 119 ? 7.775 -2.692 -19.678 1.00 46.66 119 ALA A O 1
ATOM 847 N N . ILE A 1 120 ? 5.928 -3.975 -19.582 1.00 52.56 120 ILE A N 1
ATOM 848 C CA . ILE A 1 120 ? 5.751 -3.895 -18.146 1.00 52.56 120 ILE A CA 1
ATOM 849 C C . ILE A 1 120 ? 6.909 -4.700 -17.594 1.00 52.56 120 ILE A C 1
ATOM 851 O O . ILE A 1 120 ? 6.972 -5.918 -17.765 1.00 52.56 120 ILE A O 1
ATOM 855 N N . CYS A 1 121 ? 7.841 -4.026 -16.952 1.00 57.19 121 CYS A N 1
ATOM 856 C CA . CYS A 1 121 ? 8.727 -4.714 -16.048 1.00 57.19 121 CYS A CA 1
ATOM 857 C C . CYS A 1 121 ? 7.823 -5.220 -14.940 1.00 57.19 121 CYS A C 1
ATOM 859 O O . CYS A 1 121 ? 7.164 -4.389 -14.310 1.00 57.19 121 CYS A O 1
ATOM 861 N N . PRO A 1 122 ? 7.678 -6.544 -14.748 1.00 57.09 122 PRO A N 1
ATOM 862 C CA . PRO A 1 122 ? 6.939 -7.044 -13.614 1.00 57.09 122 PRO A CA 1
ATOM 863 C C . PRO A 1 122 ? 7.799 -6.721 -12.399 1.00 57.09 122 PRO A C 1
ATOM 865 O O . PRO A 1 122 ? 8.500 -7.574 -11.869 1.00 57.09 122 PRO A O 1
ATOM 868 N N . GLU A 1 123 ? 7.760 -5.464 -11.957 1.00 63.00 123 GLU A N 1
ATOM 869 C CA . GLU A 1 123 ? 8.378 -5.048 -10.707 1.00 63.00 123 GLU A CA 1
ATOM 870 C C . GLU A 1 123 ? 7.772 -5.872 -9.578 1.00 63.00 123 GLU A C 1
ATOM 872 O O . GLU A 1 123 ? 8.354 -5.984 -8.503 1.00 63.00 123 GLU A O 1
ATOM 877 N N . GLY A 1 124 ? 6.580 -6.447 -9.814 1.00 76.88 124 GLY A N 1
ATOM 878 C CA . GLY A 1 124 ? 5.788 -7.193 -8.858 1.00 76.88 124 GLY A CA 1
ATOM 879 C C . GLY A 1 124 ? 5.344 -6.299 -7.713 1.00 76.88 124 GLY A C 1
ATOM 880 O O . GLY A 1 124 ? 4.352 -6.616 -7.076 1.00 76.88 124 GLY A O 1
ATOM 881 N N . SER A 1 125 ? 6.023 -5.181 -7.472 1.00 86.38 125 SER A N 1
ATOM 882 C CA . SER A 1 125 ? 5.810 -4.209 -6.435 1.00 86.38 125 SER A CA 1
ATOM 883 C C . SER A 1 125 ? 4.392 -3.666 -6.527 1.00 86.38 125 SER A C 1
ATOM 885 O O . SER A 1 125 ? 3.854 -3.368 -7.600 1.00 86.38 125 SER A O 1
ATOM 887 N N . LEU A 1 126 ? 3.740 -3.621 -5.377 1.00 90.00 126 LEU A N 1
ATOM 888 C CA . LEU A 1 126 ? 2.463 -2.953 -5.207 1.00 90.00 126 LEU A CA 1
ATOM 889 C C . LEU A 1 126 ? 2.758 -1.824 -4.237 1.00 90.00 126 LEU A C 1
ATOM 891 O O . LEU A 1 126 ? 3.123 -2.088 -3.096 1.00 90.00 126 LEU A O 1
ATOM 895 N N . VAL A 1 127 ? 2.655 -0.592 -4.712 1.00 89.88 127 VAL A N 1
ATOM 896 C CA . VAL A 1 127 ? 2.773 0.597 -3.874 1.00 89.88 127 VAL A CA 1
ATOM 897 C C . VAL A 1 127 ? 1.455 1.334 -3.973 1.00 89.88 127 VAL A C 1
ATOM 899 O O . VAL A 1 127 ? 0.914 1.515 -5.065 1.00 89.88 127 VAL A O 1
ATOM 902 N N . MET A 1 128 ? 0.926 1.709 -2.823 1.00 91.12 128 MET A N 1
ATOM 903 C CA . MET A 1 128 ? -0.323 2.427 -2.699 1.00 91.12 128 MET A CA 1
ATOM 904 C C . MET A 1 128 ? -0.153 3.445 -1.580 1.00 91.12 128 MET A C 1
ATOM 906 O O . MET A 1 128 ? 0.096 3.083 -0.436 1.00 91.12 128 MET A O 1
ATOM 910 N N . SER A 1 129 ? -0.258 4.716 -1.954 1.00 92.06 129 SER A N 1
ATOM 911 C CA . SER A 1 129 ? -0.133 5.853 -1.050 1.00 92.06 129 SER A CA 1
ATOM 912 C C . SER A 1 129 ? -1.421 6.645 -1.135 1.00 92.06 129 SER A C 1
ATOM 914 O O . SER A 1 129 ? -1.722 7.250 -2.164 1.00 92.06 129 SER A O 1
ATOM 916 N N . VAL A 1 130 ? -2.207 6.606 -0.073 1.00 91.94 130 VAL A N 1
ATOM 917 C CA . VAL A 1 130 ? -3.562 7.142 -0.063 1.00 91.94 130 VAL A CA 1
ATOM 918 C C . VAL A 1 130 ? -3.642 8.171 1.028 1.00 91.94 130 VAL A C 1
ATOM 920 O O . VAL A 1 130 ? -3.246 7.926 2.161 1.00 91.94 130 VAL A O 1
ATOM 923 N N . VAL A 1 131 ? -4.177 9.328 0.683 1.00 92.25 131 VAL A N 1
ATOM 924 C CA . VAL A 1 131 ? -4.600 10.301 1.675 1.00 92.25 131 VAL A CA 1
ATOM 925 C C . VAL A 1 131 ? -6.088 10.508 1.512 1.00 92.25 131 VAL A C 1
ATOM 927 O O . VAL A 1 131 ? -6.597 10.602 0.393 1.00 92.25 131 VAL A O 1
ATOM 930 N N . GLY A 1 132 ? -6.813 10.536 2.615 1.00 92.19 132 GLY A N 1
ATOM 931 C CA . GLY A 1 132 ? -8.251 10.624 2.529 1.00 92.19 132 GLY A CA 1
ATOM 932 C C . GLY A 1 132 ? -8.918 10.954 3.835 1.00 92.19 132 GLY A C 1
ATOM 933 O O . GLY A 1 132 ? -8.309 11.442 4.786 1.00 92.19 132 GLY A O 1
ATOM 934 N N . PHE A 1 133 ? -10.209 10.678 3.828 1.00 92.56 133 PHE A N 1
ATOM 935 C CA . PHE A 1 133 ? -11.107 10.911 4.927 1.00 92.56 133 PHE A CA 1
ATOM 936 C C . PHE A 1 133 ? -11.837 9.611 5.245 1.00 92.56 133 PHE A C 1
ATOM 938 O O . PHE A 1 133 ? -12.380 8.960 4.349 1.00 92.56 133 PHE A O 1
ATOM 945 N N . GLU A 1 134 ? -11.822 9.215 6.509 1.00 94.00 134 GLU A N 1
ATOM 946 C CA . GLU A 1 134 ? -12.506 8.031 7.006 1.00 94.00 134 GLU A CA 1
ATOM 947 C C . GLU A 1 134 ? -13.580 8.420 8.011 1.00 94.00 134 GLU A C 1
ATOM 949 O O . GLU A 1 134 ? -13.423 9.364 8.780 1.00 94.00 134 GLU A O 1
ATOM 954 N N . GLN A 1 135 ? -14.668 7.663 8.019 1.00 91.81 135 GLN A N 1
ATOM 955 C CA . GLN A 1 135 ? -15.639 7.661 9.092 1.00 91.81 135 GLN A CA 1
ATOM 956 C C . GLN A 1 135 ? -15.505 6.341 9.838 1.00 91.81 135 GLN A C 1
ATOM 958 O O . GLN A 1 135 ? -15.868 5.284 9.317 1.00 91.81 135 GLN A O 1
ATOM 963 N N . ALA A 1 136 ? -14.986 6.416 11.058 1.00 90.00 136 ALA A N 1
ATOM 964 C CA . ALA A 1 136 ? -14.903 5.299 11.977 1.00 90.00 136 ALA A CA 1
ATOM 965 C C . ALA A 1 136 ? -16.098 5.323 12.936 1.00 90.00 136 ALA A C 1
ATOM 967 O O . ALA A 1 136 ? -16.469 6.363 13.476 1.00 90.00 136 ALA A O 1
ATOM 968 N N . SER A 1 137 ? -16.714 4.174 13.171 1.00 87.56 137 SER A N 1
ATOM 969 C CA . SER A 1 137 ? -17.772 4.001 14.160 1.00 87.56 137 SER A CA 1
ATOM 970 C C . SER A 1 137 ? -17.572 2.678 14.883 1.00 87.56 137 SER A C 1
ATOM 972 O O . SER A 1 137 ? -17.094 1.695 14.311 1.00 87.56 137 SER A O 1
ATOM 974 N N . SER A 1 138 ? -17.939 2.659 16.158 1.00 84.38 138 SER A N 1
ATOM 975 C CA . SER A 1 138 ? -18.132 1.426 16.905 1.00 84.38 138 SER A CA 1
ATOM 976 C C . SER A 1 138 ? -19.605 1.297 17.268 1.00 84.38 138 SER A C 1
ATOM 978 O O . SER A 1 138 ? -20.325 2.290 17.347 1.00 84.38 138 SER A O 1
ATOM 980 N N . VAL A 1 139 ? -20.063 0.074 17.536 1.00 77.06 139 VAL A N 1
ATOM 981 C CA . VAL A 1 139 ? -21.467 -0.194 17.913 1.00 77.06 139 VAL A CA 1
ATOM 982 C C . VAL A 1 139 ? -21.900 0.613 19.150 1.00 77.06 139 VAL A C 1
ATOM 984 O O . VAL A 1 139 ? -23.086 0.859 19.349 1.00 77.06 139 VAL A O 1
ATOM 987 N N . SER A 1 140 ? -20.944 1.053 19.974 1.00 77.56 140 SER A N 1
ATOM 988 C CA . SER A 1 140 ? -21.181 1.777 21.223 1.00 77.56 140 SER A CA 1
ATOM 989 C C . SER A 1 140 ? -20.800 3.262 21.201 1.00 77.56 140 SER A C 1
ATOM 991 O O . SER A 1 140 ? -20.930 3.913 22.239 1.00 77.56 140 SER A O 1
ATOM 993 N N . ALA A 1 141 ? -20.335 3.818 20.075 1.00 82.88 141 ALA A N 1
ATOM 994 C CA . ALA A 1 141 ? -19.925 5.220 19.991 1.00 82.88 141 ALA A CA 1
ATOM 995 C C . ALA A 1 141 ? -20.429 5.906 18.708 1.00 82.88 141 ALA A C 1
ATOM 997 O O . ALA A 1 141 ? -20.466 5.279 17.644 1.00 82.88 141 ALA A O 1
ATOM 998 N N . PRO A 1 142 ? -20.777 7.208 18.773 1.00 86.88 142 PRO A N 1
ATOM 999 C CA . PRO A 1 142 ? -21.069 7.996 17.582 1.00 86.88 142 PRO A CA 1
ATOM 1000 C C . PRO A 1 142 ? -19.942 7.898 16.551 1.00 86.88 142 PRO A C 1
ATOM 1002 O O . PRO A 1 142 ? -18.768 7.793 16.910 1.00 86.88 142 PRO A O 1
ATOM 1005 N N . GLY A 1 143 ? -20.304 7.957 15.269 1.00 86.75 143 GLY A N 1
ATOM 1006 C CA . GLY A 1 143 ? -19.324 8.015 14.192 1.00 86.75 143 GLY A CA 1
ATOM 1007 C C . GLY A 1 143 ? -18.400 9.222 14.357 1.00 86.75 143 GLY A C 1
ATOM 1008 O O . GLY A 1 143 ? -18.859 10.347 14.551 1.00 86.75 143 GLY A O 1
ATOM 1009 N N . ALA A 1 144 ? -17.104 8.973 14.271 1.00 91.12 144 ALA A N 1
ATOM 1010 C CA . ALA A 1 144 ? -16.048 9.965 14.240 1.00 91.12 144 ALA A CA 1
ATOM 1011 C C . ALA A 1 144 ? -15.471 10.018 12.829 1.00 91.12 144 ALA A C 1
ATOM 1013 O O . ALA A 1 144 ? -15.314 8.984 12.181 1.00 91.12 144 ALA A O 1
ATOM 1014 N N . GLN A 1 145 ? -15.150 11.215 12.354 1.00 92.56 145 GLN A N 1
ATOM 1015 C CA . GLN A 1 145 ? -14.490 11.384 11.070 1.00 92.56 145 GLN A CA 1
ATOM 1016 C C . GLN A 1 145 ? -13.039 11.807 11.274 1.00 92.56 145 GLN A C 1
ATOM 1018 O O . GLN A 1 145 ? -12.764 12.628 12.141 1.00 92.56 145 GLN A O 1
ATOM 1023 N N . SER A 1 146 ? -12.107 11.272 10.499 1.00 93.56 146 SER A N 1
ATOM 1024 C CA . SER A 1 146 ? -10.686 11.622 10.585 1.00 93.56 146 SER A CA 1
ATOM 1025 C C . SER A 1 146 ? -10.056 11.672 9.203 1.00 93.56 146 SER A C 1
ATOM 1027 O O . SER A 1 146 ? -10.455 10.960 8.281 1.00 93.56 146 SER A O 1
ATOM 1029 N N . PHE A 1 147 ? -9.037 12.515 9.059 1.00 94.19 147 PHE A N 1
ATOM 1030 C CA . PHE A 1 147 ? -8.100 12.378 7.956 1.00 94.19 147 PHE A CA 1
ATOM 1031 C C . PHE A 1 147 ? -7.204 11.179 8.224 1.00 94.19 147 PHE A C 1
ATOM 1033 O O . PHE A 1 147 ? -6.840 10.913 9.371 1.00 94.19 147 PHE A O 1
ATOM 1040 N N . PHE A 1 148 ? -6.811 10.481 7.170 1.00 95.06 148 PHE A N 1
ATOM 1041 C CA . PHE A 1 148 ? -5.827 9.419 7.280 1.00 95.06 148 PHE A CA 1
ATOM 1042 C C . PHE A 1 148 ? -4.851 9.453 6.106 1.00 95.06 148 PHE A C 1
ATOM 1044 O O . PHE A 1 148 ? -5.165 9.931 5.012 1.00 95.06 148 PHE A O 1
ATOM 1051 N N . PHE A 1 149 ? -3.667 8.916 6.363 1.00 95.25 149 PHE A N 1
ATOM 1052 C CA . PHE A 1 149 ? -2.612 8.645 5.404 1.00 95.25 149 PHE A CA 1
ATOM 1053 C C . PHE A 1 149 ? -2.314 7.157 5.483 1.00 95.25 149 PHE A C 1
ATOM 1055 O O . PHE A 1 149 ? -2.091 6.646 6.575 1.00 95.25 149 PHE A O 1
ATOM 1062 N N . ASP A 1 150 ? -2.329 6.467 4.356 1.00 95.62 150 ASP A N 1
ATOM 1063 C CA . ASP A 1 150 ? -2.147 5.024 4.271 1.00 95.62 150 ASP A CA 1
ATOM 1064 C C . ASP A 1 150 ? -1.066 4.711 3.236 1.00 95.62 150 ASP A C 1
ATOM 1066 O O . ASP A 1 150 ? -1.155 5.135 2.080 1.00 95.62 150 ASP A O 1
ATOM 1070 N N . PHE A 1 151 ? -0.017 4.022 3.671 1.00 96.00 151 PHE A N 1
ATOM 1071 C CA . PHE A 1 151 ? 1.156 3.685 2.880 1.00 96.00 151 PHE A CA 1
ATOM 1072 C C . PHE A 1 151 ? 1.342 2.175 2.871 1.00 96.00 151 PHE A C 1
ATOM 1074 O O . PHE A 1 151 ? 2.051 1.603 3.703 1.00 96.00 151 PHE A O 1
ATOM 1081 N N . PHE A 1 152 ? 0.757 1.542 1.864 1.00 95.62 152 PHE A N 1
ATOM 1082 C CA . PHE A 1 152 ? 0.908 0.123 1.617 1.00 95.62 152 PHE A CA 1
ATOM 1083 C C . PHE A 1 152 ? 2.025 -0.123 0.603 1.00 95.62 152 PHE A C 1
ATOM 1085 O O . PHE A 1 152 ? 2.028 0.414 -0.510 1.00 95.62 152 PHE A O 1
ATOM 1092 N N . GLN A 1 153 ? 2.966 -0.988 0.965 1.00 95.12 153 GLN A N 1
ATOM 1093 C CA . GLN A 1 153 ? 4.033 -1.446 0.087 1.00 95.12 153 GLN A CA 1
ATOM 1094 C C . GLN A 1 153 ? 4.125 -2.965 0.126 1.00 95.12 153 GLN A C 1
ATOM 1096 O O . GLN A 1 153 ? 4.140 -3.587 1.182 1.00 95.12 153 GLN A O 1
ATOM 1101 N N . SER A 1 154 ? 4.245 -3.589 -1.036 1.00 94.75 154 SER A N 1
ATOM 1102 C CA . SER A 1 154 ? 4.487 -5.019 -1.151 1.00 94.75 154 SER A CA 1
ATOM 1103 C C . SER A 1 154 ? 5.542 -5.275 -2.203 1.00 94.75 154 SER A C 1
ATOM 1105 O O . SER A 1 154 ? 5.358 -4.889 -3.353 1.00 94.75 154 SER A O 1
ATOM 1107 N N . TYR A 1 155 ? 6.600 -5.980 -1.824 1.00 92.00 155 TYR A N 1
ATOM 1108 C CA . TYR A 1 155 ? 7.731 -6.322 -2.672 1.00 92.00 155 TYR A CA 1
ATOM 1109 C C . TYR A 1 155 ? 7.794 -7.832 -2.899 1.00 92.00 155 TYR A C 1
ATOM 1111 O O . TYR A 1 155 ? 7.606 -8.605 -1.953 1.00 92.00 155 TYR A O 1
ATOM 1119 N N . PRO A 1 156 ? 8.062 -8.288 -4.133 1.00 90.50 156 PRO A N 1
ATOM 1120 C CA . PRO A 1 156 ? 8.317 -9.697 -4.370 1.00 90.50 156 PRO A CA 1
ATOM 1121 C C . PRO A 1 156 ? 9.610 -10.123 -3.671 1.00 90.50 156 PRO A C 1
ATOM 1123 O O . PRO A 1 156 ? 10.617 -9.420 -3.707 1.00 90.50 156 PRO A O 1
ATOM 1126 N N . ILE A 1 157 ? 9.590 -11.303 -3.063 1.00 90.31 157 ILE A N 1
ATOM 1127 C CA . ILE A 1 157 ? 10.786 -11.930 -2.511 1.00 90.31 157 ILE A CA 1
ATOM 1128 C C . ILE A 1 157 ? 11.330 -12.876 -3.584 1.00 90.31 157 ILE A C 1
ATOM 1130 O O . ILE A 1 157 ? 10.562 -13.696 -4.101 1.00 90.31 157 ILE A O 1
ATOM 1134 N N . PRO A 1 158 ? 12.635 -12.835 -3.907 1.00 82.12 158 PRO A N 1
ATOM 1135 C CA . PRO A 1 158 ? 13.250 -13.720 -4.897 1.00 82.12 158 PRO A CA 1
ATOM 1136 C C . PRO A 1 158 ? 13.442 -15.155 -4.359 1.00 82.12 158 PRO A C 1
ATOM 1138 O O . PRO A 1 158 ? 14.475 -15.782 -4.578 1.00 82.12 158 PRO A O 1
ATOM 1141 N N . LEU A 1 159 ? 12.459 -15.682 -3.621 1.00 81.75 159 LEU A N 1
ATOM 1142 C CA . LEU A 1 159 ? 12.441 -17.051 -3.119 1.00 81.75 159 LEU A CA 1
ATOM 1143 C C . LEU A 1 159 ? 11.604 -17.941 -4.039 1.00 81.75 159 LEU A C 1
ATOM 1145 O O . LEU A 1 159 ? 10.402 -17.741 -4.226 1.00 81.75 159 LEU A O 1
ATOM 1149 N N . GLY A 1 160 ? 12.262 -18.971 -4.568 1.00 68.00 160 GLY A N 1
ATOM 1150 C CA . GLY A 1 160 ? 11.706 -19.891 -5.554 1.00 68.00 160 GLY A CA 1
ATOM 1151 C C . GLY A 1 160 ? 12.101 -19.504 -6.974 1.00 68.00 160 GLY A C 1
ATOM 1152 O O . GLY A 1 160 ? 12.504 -18.375 -7.248 1.00 68.00 160 GLY A O 1
ATOM 1153 N N . ARG A 1 161 ? 11.989 -20.456 -7.907 1.00 60.59 161 ARG A N 1
ATOM 1154 C CA . ARG A 1 161 ? 12.042 -20.102 -9.327 1.00 60.59 161 ARG A CA 1
ATOM 1155 C C . ARG A 1 161 ? 10.947 -19.065 -9.528 1.00 60.59 161 ARG A C 1
ATOM 1157 O O . ARG A 1 161 ? 9.792 -19.373 -9.226 1.00 60.59 161 ARG A O 1
ATOM 1164 N N . ALA A 1 162 ? 11.301 -17.873 -10.022 1.00 58.50 162 ALA A N 1
ATOM 1165 C CA . ALA A 1 162 ? 10.343 -17.060 -10.752 1.00 58.50 162 ALA A CA 1
ATOM 1166 C C . ALA A 1 162 ? 9.737 -18.054 -11.726 1.00 58.50 162 ALA A C 1
ATOM 1168 O O . ALA A 1 162 ? 10.451 -18.578 -12.588 1.00 58.50 162 ALA A O 1
ATOM 1169 N N . SER A 1 163 ? 8.502 -18.486 -11.452 1.00 51.31 163 SER A N 1
ATOM 1170 C CA . SER A 1 163 ? 7.831 -19.424 -12.328 1.00 51.31 163 SER A CA 1
ATOM 1171 C C . SER A 1 163 ? 8.052 -18.834 -13.702 1.00 51.31 163 SER A C 1
ATOM 1173 O O . SER A 1 163 ? 7.828 -17.635 -13.865 1.00 51.31 163 SER A O 1
ATOM 1175 N N . SER A 1 164 ? 8.497 -19.615 -14.681 1.00 46.19 164 SER A N 1
ATOM 1176 C CA . SER A 1 164 ? 8.547 -19.161 -16.074 1.00 46.19 164 SER A CA 1
ATOM 1177 C C . SER A 1 164 ? 7.147 -18.804 -16.616 1.00 46.19 164 SER A C 1
ATOM 1179 O O . SER A 1 164 ? 6.928 -18.857 -17.820 1.00 46.19 164 SER A O 1
ATOM 1181 N N . ALA A 1 165 ? 6.190 -18.487 -15.730 1.00 47.66 165 ALA A N 1
ATOM 1182 C CA . ALA A 1 165 ? 5.104 -17.552 -15.890 1.00 47.66 165 ALA A CA 1
ATOM 1183 C C . ALA A 1 165 ? 5.610 -16.387 -16.726 1.00 47.66 165 ALA A C 1
ATOM 1185 O O . ALA A 1 165 ? 6.308 -15.493 -16.261 1.00 47.66 165 ALA A O 1
ATOM 1186 N N . SER A 1 166 ? 5.355 -16.571 -18.015 1.00 57.03 166 SER A N 1
ATOM 1187 C CA . SER A 1 166 ? 5.057 -15.596 -19.037 1.00 57.03 166 SER A CA 1
ATOM 1188 C C . SER A 1 166 ? 5.436 -14.161 -18.689 1.00 57.03 166 SER A C 1
ATOM 1190 O O . SER A 1 166 ? 5.030 -13.631 -17.660 1.00 57.03 166 SER A O 1
ATOM 1192 N N . ALA A 1 167 ? 6.066 -13.467 -19.637 1.00 59.53 167 ALA A N 1
ATOM 1193 C CA . ALA A 1 167 ? 6.254 -12.012 -19.610 1.00 59.53 167 ALA A CA 1
ATOM 1194 C C . ALA A 1 167 ? 4.956 -11.206 -19.334 1.00 59.53 167 ALA A C 1
ATOM 1196 O O . ALA A 1 167 ? 5.000 -9.992 -19.179 1.00 59.53 167 ALA A O 1
ATOM 1197 N N . THR A 1 168 ? 3.800 -11.870 -19.274 1.00 66.75 168 THR A N 1
ATOM 1198 C CA . THR A 1 168 ? 2.499 -11.327 -18.894 1.00 66.75 168 THR A CA 1
ATOM 1199 C C . THR A 1 168 ? 2.179 -11.378 -17.391 1.00 66.75 168 THR A C 1
ATOM 1201 O O . THR A 1 168 ? 1.131 -10.867 -16.995 1.00 66.75 168 THR A O 1
ATOM 1204 N N . ASP A 1 169 ? 2.998 -11.995 -16.530 1.00 80.81 169 ASP A N 1
ATOM 1205 C CA . ASP A 1 169 ? 2.719 -12.052 -15.089 1.00 80.81 169 ASP A CA 1
ATOM 1206 C C . ASP A 1 169 ? 3.018 -10.719 -14.385 1.00 80.81 169 ASP A C 1
ATOM 1208 O O . ASP A 1 169 ? 4.111 -10.469 -13.881 1.00 80.81 169 ASP A O 1
ATOM 1212 N N . VAL A 1 170 ? 1.997 -9.868 -14.312 1.00 84.50 170 VAL A N 1
ATOM 1213 C CA . VAL A 1 170 ? 2.070 -8.518 -13.731 1.00 84.50 170 VAL A CA 1
ATOM 1214 C C . VAL A 1 170 ? 2.303 -8.469 -12.219 1.00 84.50 170 VAL A C 1
ATOM 1216 O O . VAL A 1 170 ? 2.548 -7.389 -11.682 1.00 84.50 170 VAL A O 1
ATOM 1219 N N . TYR A 1 171 ? 2.200 -9.594 -11.508 1.00 87.75 171 TYR A N 1
ATOM 1220 C CA . TYR A 1 171 ? 2.378 -9.626 -10.051 1.00 87.75 171 TYR A CA 1
ATOM 1221 C C . TYR A 1 171 ? 3.758 -10.136 -9.622 1.00 87.75 171 TYR A C 1
ATOM 1223 O O . TYR A 1 171 ? 4.095 -10.027 -8.443 1.00 87.75 171 TYR A O 1
ATOM 1231 N N . GLY A 1 172 ? 4.571 -10.639 -10.555 1.00 87.00 172 GLY A N 1
ATOM 1232 C CA . GLY A 1 172 ? 5.916 -11.132 -10.267 1.00 87.00 172 GLY A CA 1
ATOM 1233 C C . GLY A 1 172 ? 5.935 -12.443 -9.459 1.00 87.00 172 GLY A C 1
ATOM 1234 O O . GLY A 1 172 ? 4.979 -13.219 -9.507 1.00 87.00 172 GLY A O 1
ATOM 1235 N N . PRO A 1 173 ? 7.037 -12.732 -8.739 1.00 87.75 173 PRO A N 1
ATOM 1236 C CA . PRO A 1 173 ? 7.179 -13.925 -7.903 1.00 87.75 173 PRO A CA 1
ATOM 1237 C C . PRO A 1 173 ? 6.024 -14.146 -6.916 1.00 87.75 173 PRO A C 1
ATOM 1239 O O . PRO A 1 173 ? 5.404 -13.207 -6.421 1.00 87.75 173 PRO A O 1
ATOM 1242 N N . ALA A 1 174 ? 5.752 -15.418 -6.603 1.00 90.75 174 ALA A N 1
ATOM 1243 C CA . ALA A 1 174 ? 4.624 -15.791 -5.751 1.00 90.75 174 ALA A CA 1
ATOM 1244 C C . ALA A 1 174 ? 4.786 -15.346 -4.290 1.00 90.75 174 ALA A C 1
ATOM 1246 O O . ALA A 1 174 ? 3.788 -15.042 -3.644 1.00 90.75 174 ALA A O 1
ATOM 1247 N N . TRP A 1 175 ? 6.012 -15.336 -3.765 1.00 93.81 175 TRP A N 1
ATOM 1248 C CA . TRP A 1 175 ? 6.291 -14.889 -2.402 1.00 93.81 175 TRP A CA 1
ATOM 1249 C C . TRP A 1 175 ? 6.523 -13.391 -2.356 1.00 93.81 175 TRP A C 1
ATOM 1251 O O . TRP A 1 175 ? 7.205 -12.831 -3.213 1.00 93.81 175 TRP A O 1
ATOM 1261 N N . ARG A 1 176 ? 5.965 -12.749 -1.334 1.00 94.62 176 ARG A N 1
ATOM 1262 C CA . ARG A 1 176 ? 5.993 -11.302 -1.171 1.00 94.62 176 ARG A CA 1
ATOM 1263 C C . ARG A 1 176 ? 6.183 -10.944 0.294 1.00 94.62 176 ARG A C 1
ATOM 1265 O O . ARG A 1 176 ? 5.587 -11.571 1.166 1.00 94.62 176 ARG A O 1
ATOM 1272 N N . TRP A 1 177 ? 6.984 -9.919 0.543 1.00 96.62 177 TRP A N 1
ATOM 1273 C CA . TRP A 1 177 ? 7.022 -9.210 1.815 1.00 96.62 177 TRP A CA 1
ATOM 1274 C C . TRP A 1 177 ? 6.186 -7.950 1.650 1.00 96.62 177 TRP A C 1
ATOM 1276 O O . TRP A 1 177 ? 6.216 -7.317 0.593 1.00 96.62 177 TRP A O 1
ATOM 1286 N N . TRP A 1 178 ? 5.395 -7.602 2.651 1.00 97.69 178 TRP A N 1
ATOM 1287 C CA . TRP A 1 178 ? 4.603 -6.386 2.605 1.00 97.69 178 TRP A CA 1
ATOM 1288 C C . TRP A 1 178 ? 4.613 -5.661 3.942 1.00 97.69 178 TRP A C 1
ATOM 1290 O O . TRP A 1 178 ? 4.819 -6.259 4.999 1.00 97.69 178 TRP A O 1
ATOM 1300 N N . GLY A 1 179 ? 4.406 -4.357 3.865 1.00 97.81 179 GLY A N 1
ATOM 1301 C CA . GLY A 1 179 ? 4.291 -3.439 4.979 1.00 97.81 179 GLY A CA 1
ATOM 1302 C C . GLY A 1 179 ? 3.164 -2.456 4.708 1.00 97.81 179 GLY A C 1
ATOM 1303 O O . GLY A 1 179 ? 2.865 -2.141 3.558 1.00 97.81 179 GLY A O 1
ATOM 1304 N N . ASP A 1 180 ? 2.526 -2.017 5.775 1.00 97.44 180 ASP A N 1
ATOM 1305 C CA . ASP A 1 180 ? 1.398 -1.109 5.750 1.00 97.44 180 ASP A CA 1
ATOM 1306 C C . ASP A 1 180 ? 1.539 -0.139 6.918 1.00 97.44 180 ASP A C 1
ATOM 1308 O O . ASP A 1 180 ? 1.700 -0.568 8.065 1.00 97.44 180 ASP A O 1
ATOM 1312 N N . VAL A 1 181 ? 1.548 1.155 6.618 1.00 97.44 181 VAL A N 1
ATOM 1313 C CA . VAL A 1 181 ? 1.646 2.214 7.622 1.00 97.44 181 VAL A CA 1
ATOM 1314 C C . VAL A 1 181 ? 0.476 3.152 7.441 1.00 97.44 181 VAL A C 1
ATOM 1316 O O . VAL A 1 181 ? 0.401 3.867 6.444 1.00 97.44 181 VAL A O 1
ATOM 1319 N N . ARG A 1 182 ? -0.398 3.194 8.440 1.00 96.25 182 ARG A N 1
ATOM 1320 C CA . ARG A 1 182 ? -1.550 4.082 8.467 1.00 96.25 182 ARG A CA 1
ATOM 1321 C C . ARG A 1 182 ? -1.404 5.085 9.598 1.00 96.25 182 ARG A C 1
ATOM 1323 O O . ARG A 1 182 ? -1.134 4.712 10.733 1.00 96.25 182 ARG A O 1
ATOM 1330 N N . ILE A 1 183 ? -1.594 6.361 9.303 1.00 95.94 183 ILE A N 1
ATOM 1331 C CA . ILE A 1 183 ? -1.601 7.451 10.278 1.00 95.94 183 ILE A CA 1
ATOM 1332 C C . ILE A 1 183 ? -2.964 8.118 10.195 1.00 95.94 183 ILE A C 1
ATOM 1334 O O . ILE A 1 183 ? -3.367 8.533 9.113 1.00 95.94 183 ILE A O 1
ATOM 1338 N N . ALA A 1 184 ? -3.658 8.243 11.320 1.00 95.25 184 ALA A N 1
ATOM 1339 C CA . ALA A 1 184 ? -4.936 8.941 11.395 1.00 95.25 184 ALA A CA 1
ATOM 1340 C C . ALA A 1 184 ? -4.829 10.201 12.261 1.00 95.25 184 ALA A C 1
ATOM 1342 O O . ALA A 1 184 ? -4.131 10.224 13.285 1.00 95.25 184 ALA A O 1
ATOM 1343 N N . SER A 1 185 ? -5.531 11.249 11.837 1.00 94.56 185 SER A N 1
ATOM 1344 C CA . SER A 1 185 ? -5.644 12.524 12.538 1.00 94.56 185 SER A CA 1
ATOM 1345 C C . SER A 1 185 ? -6.545 12.412 13.765 1.00 94.56 185 SER A C 1
ATOM 1347 O O . SER A 1 185 ? -7.188 11.389 14.011 1.00 94.56 185 SER A O 1
ATOM 1349 N N . PHE A 1 186 ? -6.656 13.505 14.521 1.00 92.81 186 PHE A N 1
ATOM 1350 C CA . PHE A 1 186 ? -7.713 13.601 15.525 1.00 92.81 186 PHE A CA 1
ATOM 1351 C C . PHE A 1 186 ? -9.102 13.486 14.875 1.00 92.81 186 PHE A C 1
ATOM 1353 O O . PHE A 1 186 ? -9.296 14.009 13.770 1.00 92.81 186 PHE A O 1
ATOM 1360 N N . PRO A 1 187 ? -10.068 12.860 15.571 1.00 90.38 187 PRO A N 1
ATOM 1361 C CA . PRO A 1 187 ? -11.474 12.916 15.209 1.00 90.38 187 PRO A CA 1
ATOM 1362 C C . PRO A 1 187 ? -11.976 14.354 15.077 1.00 90.38 187 PRO A C 1
ATOM 1364 O O . PRO A 1 187 ? -11.790 15.176 15.974 1.00 90.38 187 PRO A O 1
ATOM 1367 N N . GLN A 1 188 ? -12.665 14.640 13.983 1.00 89.75 188 GLN A N 1
ATOM 1368 C CA . GLN A 1 188 ? -13.349 15.893 13.716 1.00 89.75 188 GLN A CA 1
ATOM 1369 C C . GLN A 1 188 ? -14.847 15.637 13.573 1.00 89.75 188 GLN A C 1
ATOM 1371 O O . GLN A 1 188 ? -15.284 14.648 12.983 1.00 89.75 188 GLN A O 1
ATOM 1376 N N . GLN A 1 189 ? -15.648 16.556 14.104 1.00 82.50 189 GLN A N 1
ATOM 1377 C CA . GLN A 1 189 ? -17.081 16.609 13.832 1.00 82.50 189 GLN A CA 1
ATOM 1378 C C . GLN A 1 189 ? -17.294 17.433 12.564 1.00 82.50 189 GLN A C 1
ATOM 1380 O O . GLN A 1 189 ? -17.675 18.600 12.619 1.00 82.50 189 GLN A O 1
ATOM 1385 N N . ALA A 1 190 ? -16.984 16.846 11.413 1.00 80.31 190 ALA A N 1
ATOM 1386 C CA . ALA A 1 190 ? -17.334 17.431 10.131 1.00 80.31 190 ALA A CA 1
ATOM 1387 C C . ALA A 1 190 ? -18.609 16.761 9.590 1.00 80.31 190 ALA A C 1
ATOM 1389 O O . ALA A 1 190 ? -18.949 15.634 9.935 1.00 80.31 190 ALA A O 1
ATOM 1390 N N . SER A 1 191 ? -19.366 17.479 8.766 1.00 80.50 191 SER A N 1
ATOM 1391 C CA . SER A 1 191 ? -20.508 16.935 8.019 1.00 80.50 191 SER A CA 1
ATOM 1392 C C . SER A 1 191 ? -20.324 17.282 6.549 1.00 80.50 191 SER A C 1
ATOM 1394 O O . SER A 1 191 ? -21.076 18.042 5.948 1.00 80.50 191 SER A O 1
ATOM 1396 N N . MET A 1 192 ? -19.230 16.785 5.981 1.00 84.12 192 MET A N 1
ATOM 1397 C CA . MET A 1 192 ? -18.891 17.051 4.591 1.00 84.12 192 MET A CA 1
ATOM 1398 C C . MET A 1 192 ? -19.455 15.980 3.673 1.00 84.12 192 MET A C 1
ATOM 1400 O O . MET A 1 192 ? -19.351 14.785 3.941 1.00 84.12 192 MET A O 1
ATOM 1404 N N . THR A 1 193 ? -20.009 16.409 2.546 1.00 85.00 193 THR A N 1
ATOM 1405 C CA . THR A 1 193 ? -20.344 15.498 1.451 1.00 85.00 193 THR A CA 1
ATOM 1406 C C . THR A 1 193 ? -19.076 15.075 0.704 1.00 85.00 193 THR A C 1
ATOM 1408 O O . THR A 1 193 ? -18.102 15.825 0.637 1.00 85.00 193 THR A O 1
ATOM 1411 N N . VAL A 1 194 ? -19.100 13.902 0.063 1.00 76.75 194 VAL A N 1
ATOM 1412 C CA . VAL A 1 194 ? -17.988 13.420 -0.785 1.00 76.75 194 VAL A CA 1
ATOM 1413 C C . VAL A 1 194 ? -17.648 14.423 -1.899 1.00 76.75 194 VAL A C 1
ATOM 1415 O O . VAL A 1 194 ? -16.480 14.621 -2.225 1.00 76.75 194 VAL A O 1
ATOM 1418 N N . ALA A 1 195 ? -18.660 15.103 -2.449 1.00 77.00 195 ALA A N 1
ATOM 1419 C CA . ALA A 1 195 ? -18.469 16.133 -3.468 1.00 77.00 195 ALA A CA 1
ATOM 1420 C C . ALA A 1 195 ? -17.729 17.366 -2.922 1.00 77.00 195 ALA A C 1
ATOM 1422 O O . ALA A 1 195 ? -16.820 17.875 -3.576 1.00 77.00 195 ALA A O 1
ATOM 1423 N N . GLN A 1 196 ? -18.081 17.823 -1.714 1.00 84.12 196 GLN A N 1
ATOM 1424 C CA . GLN A 1 196 ? -17.360 18.911 -1.046 1.00 84.12 196 GLN A CA 1
ATOM 1425 C C . GLN A 1 196 ? -15.922 18.506 -0.737 1.00 84.12 196 GLN A C 1
ATOM 1427 O O . GLN A 1 196 ? -15.014 19.277 -1.030 1.00 84.12 196 GLN A O 1
ATOM 1432 N N . LEU A 1 197 ? -15.711 17.288 -0.223 1.00 79.88 197 LEU A N 1
ATOM 1433 C CA . LEU A 1 197 ? -14.376 16.763 0.049 1.00 79.88 197 LEU A CA 1
ATOM 1434 C C . LEU A 1 197 ? -13.501 16.838 -1.206 1.00 79.88 197 LEU A C 1
ATOM 1436 O O . LEU A 1 197 ? -12.441 17.447 -1.157 1.00 79.88 197 LEU A O 1
ATOM 1440 N N . ALA A 1 198 ? -13.966 16.321 -2.347 1.00 76.88 198 ALA A N 1
ATOM 1441 C CA . ALA A 1 198 ? -13.205 16.365 -3.597 1.00 76.88 198 ALA A CA 1
ATOM 1442 C C . ALA A 1 198 ? -12.848 17.798 -4.049 1.00 76.88 198 ALA A C 1
ATOM 1444 O O . ALA A 1 198 ? -11.786 18.008 -4.630 1.00 76.88 198 ALA A O 1
ATOM 1445 N N . GLY A 1 199 ? -13.711 18.783 -3.774 1.00 80.56 199 GLY A N 1
ATOM 1446 C CA . GLY A 1 199 ? -13.488 20.182 -4.146 1.00 80.56 199 GLY A CA 1
ATOM 1447 C C . GLY A 1 199 ? -12.562 20.960 -3.204 1.00 80.56 199 GLY A C 1
ATOM 1448 O O . GLY A 1 199 ? -11.843 21.847 -3.661 1.00 80.56 199 GLY A O 1
ATOM 1449 N N . THR A 1 200 ? -12.563 20.651 -1.904 1.00 83.88 200 THR A N 1
ATOM 1450 C CA . THR A 1 200 ? -11.850 21.442 -0.879 1.00 83.88 200 THR A CA 1
ATOM 1451 C C . THR A 1 200 ? -10.731 20.687 -0.168 1.00 83.88 200 THR A C 1
ATOM 1453 O O . THR A 1 200 ? -10.079 21.268 0.699 1.00 83.88 200 THR A O 1
ATOM 1456 N N . PHE A 1 201 ? -10.479 19.423 -0.520 1.00 82.62 201 PHE A N 1
ATOM 1457 C CA . PHE A 1 201 ? -9.519 18.546 0.159 1.00 82.62 201 PHE A CA 1
ATOM 1458 C C . PHE A 1 201 ? -8.165 19.222 0.411 1.00 82.62 201 PHE A C 1
ATOM 1460 O O . PHE A 1 201 ? -7.707 19.313 1.547 1.00 82.62 201 PHE A O 1
ATOM 1467 N N . THR A 1 202 ? -7.559 19.769 -0.644 1.00 77.88 202 THR A N 1
ATOM 1468 C CA . THR A 1 202 ? -6.238 20.404 -0.585 1.00 77.88 202 THR A CA 1
ATOM 1469 C C . THR A 1 202 ? -6.191 21.587 0.381 1.00 77.88 202 THR A C 1
ATOM 1471 O O . THR A 1 202 ? -5.222 21.745 1.120 1.00 77.88 202 THR A O 1
ATOM 1474 N N . GLN A 1 203 ? -7.241 22.413 0.400 1.00 85.31 203 GLN A N 1
ATOM 1475 C CA . GLN A 1 203 ? -7.329 23.557 1.310 1.00 85.31 203 GLN A CA 1
ATOM 1476 C C . GLN A 1 203 ? -7.457 23.082 2.756 1.00 85.31 203 GLN A C 1
ATOM 1478 O O . GLN A 1 203 ? -6.798 23.617 3.639 1.00 85.31 203 GLN A O 1
ATOM 1483 N N . GLN A 1 204 ? -8.254 22.041 2.993 1.00 84.94 204 GLN A N 1
ATOM 1484 C CA . GLN A 1 204 ? -8.477 21.519 4.335 1.00 84.94 204 GLN A CA 1
ATOM 1485 C C . GLN A 1 204 ? -7.228 20.886 4.922 1.00 84.94 204 GLN A C 1
ATOM 1487 O O . GLN A 1 204 ? -6.839 21.259 6.026 1.00 84.94 204 GLN A O 1
ATOM 1492 N N . VAL A 1 205 ? -6.553 20.016 4.167 1.00 82.06 205 VAL A N 1
ATOM 1493 C CA . VAL A 1 205 ? -5.288 19.408 4.602 1.00 82.06 205 VAL A CA 1
ATOM 1494 C C . VAL A 1 205 ? -4.244 20.483 4.912 1.00 82.06 205 VAL A C 1
ATOM 1496 O O . VAL A 1 205 ? -3.552 20.376 5.920 1.00 82.06 205 VAL A O 1
ATOM 1499 N N . ALA A 1 206 ? -4.175 21.553 4.113 1.00 83.50 206 ALA A N 1
ATOM 1500 C CA . ALA A 1 206 ? -3.248 22.661 4.347 1.00 83.50 206 ALA A CA 1
ATOM 1501 C C . ALA A 1 206 ? -3.567 23.486 5.610 1.00 83.50 206 ALA A C 1
ATOM 1503 O O . ALA A 1 206 ? -2.673 24.115 6.169 1.00 83.50 206 ALA A O 1
ATOM 1504 N N . THR A 1 207 ? -4.825 23.495 6.063 1.00 87.38 207 THR A N 1
ATOM 1505 C CA . THR A 1 207 ? -5.249 24.220 7.275 1.00 87.38 207 THR A CA 1
ATOM 1506 C C . THR A 1 207 ? -5.138 23.406 8.561 1.00 87.38 207 THR A C 1
ATOM 1508 O O . THR A 1 207 ? -5.255 23.978 9.645 1.00 87.38 207 THR A O 1
ATOM 1511 N N . LEU A 1 208 ? -4.920 22.088 8.473 1.00 85.19 208 LEU A N 1
ATOM 1512 C CA . LEU A 1 208 ? -4.792 21.243 9.657 1.00 85.19 208 LEU A CA 1
ATOM 1513 C C . LEU A 1 208 ? -3.505 21.590 10.415 1.00 85.19 208 LEU A C 1
ATOM 1515 O O . LEU A 1 208 ? -2.416 21.522 9.838 1.00 85.19 208 LEU A O 1
ATOM 1519 N N . PRO A 1 209 ? -3.587 21.915 11.719 1.00 87.81 209 PRO A N 1
ATOM 1520 C CA . PRO A 1 209 ? -2.397 22.066 12.537 1.00 87.81 209 PRO A CA 1
ATOM 1521 C C . PRO A 1 209 ? -1.566 20.783 12.494 1.00 87.81 209 PRO A C 1
ATOM 1523 O O . PRO A 1 209 ? -2.107 19.686 12.630 1.00 87.81 209 PRO A O 1
ATOM 1526 N N . VAL A 1 210 ? -0.242 20.909 12.378 1.00 83.50 210 VAL A N 1
ATOM 1527 C CA . VAL A 1 210 ? 0.667 19.748 12.322 1.00 83.50 210 VAL A CA 1
ATOM 1528 C C . VAL A 1 210 ? 0.508 18.844 13.550 1.00 83.50 210 VAL A C 1
ATOM 1530 O O . VAL A 1 210 ? 0.564 17.623 13.433 1.00 83.50 210 VAL A O 1
ATOM 1533 N N . SER A 1 211 ? 0.214 19.430 14.714 1.00 84.88 211 SER A N 1
ATOM 1534 C CA . SER A 1 211 ? -0.069 18.696 15.952 1.00 84.88 211 SER A CA 1
ATOM 1535 C C . SER A 1 211 ? -1.325 17.822 15.887 1.00 84.88 211 SER A C 1
ATOM 1537 O O . SER A 1 211 ? -1.456 16.903 16.690 1.00 84.88 211 SER A O 1
ATOM 1539 N N . GLN A 1 212 ? -2.242 18.089 14.953 1.00 89.69 212 GLN A N 1
ATOM 1540 C CA . GLN A 1 212 ? -3.485 17.338 14.787 1.00 89.69 212 GLN A CA 1
ATOM 1541 C C . GLN A 1 212 ? -3.441 16.310 13.650 1.00 89.69 212 GLN A C 1
ATOM 1543 O O . GLN A 1 212 ? -4.347 15.480 13.557 1.00 89.69 212 GLN A O 1
ATOM 1548 N N . LEU A 1 213 ? -2.409 16.341 12.800 1.00 88.00 213 LEU A N 1
ATOM 1549 C CA . LEU A 1 213 ? -2.300 15.465 11.628 1.00 88.00 213 LEU A CA 1
ATOM 1550 C C . LEU A 1 213 ? -2.054 13.999 11.994 1.00 88.00 213 LEU A C 1
ATOM 1552 O O . LEU A 1 213 ? -2.523 13.108 11.293 1.00 88.00 213 LEU A O 1
ATOM 1556 N N . ALA A 1 214 ? -1.331 13.751 13.085 1.00 92.31 214 ALA A N 1
ATOM 1557 C CA . ALA A 1 214 ? -0.870 12.424 13.465 1.00 92.31 214 ALA A CA 1
ATOM 1558 C C . ALA A 1 214 ? -1.252 12.131 14.921 1.00 92.31 214 ALA A C 1
ATOM 1560 O O . ALA A 1 214 ? -0.472 12.357 15.844 1.00 92.31 214 ALA A O 1
ATOM 1561 N N . HIS A 1 215 ? -2.477 11.650 15.130 1.00 93.00 215 HIS A N 1
ATOM 1562 C CA . HIS A 1 215 ? -2.966 11.270 16.455 1.00 93.00 215 HIS A CA 1
ATOM 1563 C C . HIS A 1 215 ? -2.706 9.797 16.760 1.00 93.00 215 HIS A C 1
ATOM 1565 O O . HIS A 1 215 ? -2.317 9.453 17.874 1.00 93.00 215 HIS A O 1
ATOM 1571 N N . SER A 1 216 ? -2.895 8.926 15.771 1.00 94.50 216 SER A N 1
ATOM 1572 C CA . SER A 1 216 ? -2.684 7.485 15.905 1.00 94.50 216 SER A CA 1
ATOM 1573 C C . SER A 1 216 ? -1.946 6.925 14.702 1.00 94.50 216 SER A C 1
ATOM 1575 O O . SER A 1 216 ? -2.063 7.461 13.601 1.00 94.50 216 SER A O 1
ATOM 1577 N N . GLY A 1 217 ? -1.169 5.874 14.938 1.00 96.06 217 GLY A N 1
ATOM 1578 C CA . GLY A 1 217 ? -0.412 5.155 13.930 1.00 96.06 217 GLY A CA 1
ATOM 1579 C C . GLY A 1 217 ? -0.657 3.659 14.052 1.00 96.06 217 GLY A C 1
ATOM 1580 O O . GLY A 1 217 ? -0.591 3.101 15.147 1.00 96.06 217 GLY A O 1
ATOM 1581 N N . GLU A 1 218 ? -0.905 3.019 12.922 1.00 96.81 218 GLU A N 1
ATOM 1582 C CA . GLU A 1 218 ? -0.992 1.579 12.768 1.00 96.81 218 GLU A CA 1
ATOM 1583 C C . GLU A 1 218 ? 0.104 1.113 11.815 1.00 96.81 218 GLU A C 1
ATOM 1585 O O . GLU A 1 218 ? 0.272 1.639 10.716 1.00 96.81 218 GLU A O 1
ATOM 1590 N N . PHE A 1 219 ? 0.853 0.109 12.251 1.00 97.88 219 PHE A N 1
ATOM 1591 C CA . PHE A 1 219 ? 1.964 -0.463 11.510 1.00 97.88 219 PHE A CA 1
ATOM 1592 C C . PHE A 1 219 ? 1.727 -1.957 11.389 1.00 97.88 219 PHE A C 1
ATOM 1594 O O . PHE A 1 219 ? 1.622 -2.653 12.402 1.00 97.88 219 PHE A O 1
ATOM 1601 N N . ARG A 1 220 ? 1.660 -2.468 10.163 1.00 98.19 220 ARG A N 1
ATOM 1602 C CA . ARG A 1 220 ? 1.517 -3.899 9.890 1.00 98.19 220 ARG A CA 1
ATOM 1603 C C . ARG A 1 220 ? 2.582 -4.342 8.914 1.00 98.19 220 ARG A C 1
ATOM 1605 O O . ARG A 1 220 ? 2.957 -3.617 8.001 1.00 98.19 220 ARG A O 1
ATOM 1612 N N . THR A 1 221 ? 3.068 -5.557 9.086 1.00 98.56 221 THR A N 1
ATOM 1613 C CA . THR A 1 221 ? 3.945 -6.189 8.108 1.00 98.56 221 THR A CA 1
ATOM 1614 C C . THR A 1 221 ? 3.730 -7.690 8.117 1.00 98.56 221 THR A C 1
ATOM 1616 O O . THR A 1 221 ? 3.229 -8.270 9.083 1.00 98.56 221 THR A O 1
ATOM 1619 N N . GLY A 1 222 ? 4.066 -8.332 7.010 1.00 98.31 222 GLY A N 1
ATOM 1620 C CA . GLY A 1 222 ? 3.785 -9.738 6.844 1.00 98.31 222 GLY A CA 1
ATOM 1621 C C . GLY A 1 222 ? 4.408 -10.330 5.600 1.00 98.31 222 GLY A C 1
ATOM 1622 O O . GLY A 1 222 ? 5.024 -9.636 4.787 1.00 98.31 222 GLY A O 1
ATOM 1623 N N . LEU A 1 223 ? 4.214 -11.636 5.447 1.00 98.31 223 LEU A N 1
ATOM 1624 C CA . LEU A 1 223 ? 4.483 -12.311 4.188 1.00 98.31 223 LEU A CA 1
ATOM 1625 C C . LEU A 1 223 ? 3.172 -12.700 3.528 1.00 98.31 223 LEU A C 1
ATOM 1627 O O . LEU A 1 223 ? 2.155 -12.961 4.175 1.00 98.31 223 LEU A O 1
ATOM 1631 N N . GLU A 1 224 ? 3.224 -12.773 2.213 1.00 97.94 224 GLU A N 1
ATOM 1632 C CA . GLU A 1 224 ? 2.142 -13.254 1.384 1.00 97.94 224 GLU A CA 1
ATOM 1633 C C . GLU A 1 224 ? 2.690 -14.254 0.370 1.00 97.94 224 GLU A C 1
ATOM 1635 O O . GLU A 1 224 ? 3.763 -14.068 -0.206 1.00 97.94 224 GLU A O 1
ATOM 1640 N N . ARG A 1 225 ? 1.934 -15.325 0.148 1.00 96.38 225 ARG A N 1
ATOM 1641 C CA . ARG A 1 225 ? 2.155 -16.275 -0.930 1.00 96.38 225 ARG A CA 1
ATOM 1642 C C . ARG A 1 225 ? 0.951 -16.257 -1.853 1.00 96.38 225 ARG A C 1
ATOM 1644 O O . ARG A 1 225 ? -0.146 -16.659 -1.466 1.00 96.38 225 ARG A O 1
ATOM 1651 N N . ARG A 1 226 ? 1.176 -15.886 -3.107 1.00 95.00 226 ARG A N 1
ATOM 1652 C CA . ARG A 1 226 ? 0.190 -16.031 -4.171 1.00 95.00 226 ARG A CA 1
ATOM 1653 C C . ARG A 1 226 ? -0.143 -17.509 -4.382 1.00 95.00 226 ARG A C 1
ATOM 1655 O O . ARG A 1 226 ? 0.741 -18.325 -4.645 1.00 95.00 226 ARG A O 1
ATOM 1662 N N . ILE A 1 227 ? -1.427 -17.822 -4.274 1.00 95.69 227 ILE A N 1
ATOM 1663 C CA . ILE A 1 227 ? -2.013 -19.142 -4.518 1.00 95.69 227 ILE A CA 1
ATOM 1664 C C . ILE A 1 227 ? -2.313 -19.299 -6.007 1.00 95.69 227 ILE A C 1
ATOM 1666 O O . ILE A 1 227 ? -2.028 -20.341 -6.588 1.00 95.69 227 ILE A O 1
ATOM 1670 N N . GLY A 1 228 ? -2.857 -18.253 -6.632 1.00 93.31 228 GLY A N 1
ATOM 1671 C CA . GLY A 1 228 ? -3.240 -18.275 -8.037 1.00 93.31 228 GLY A CA 1
ATOM 1672 C C . GLY A 1 228 ? -3.372 -16.881 -8.631 1.00 93.31 228 GLY A C 1
ATOM 1673 O O . GLY A 1 228 ? -3.489 -15.886 -7.915 1.00 93.31 228 GLY A O 1
ATOM 1674 N N . ALA A 1 229 ? -3.344 -16.824 -9.958 1.00 92.31 229 ALA A N 1
ATOM 1675 C CA . ALA A 1 229 ? -3.659 -15.636 -10.729 1.00 92.31 229 ALA A CA 1
ATOM 1676 C C . ALA A 1 229 ? -4.670 -16.006 -11.815 1.00 92.31 229 ALA A C 1
ATOM 1678 O O . ALA A 1 229 ? -4.572 -17.069 -12.427 1.00 92.31 229 ALA A O 1
ATOM 1679 N N . PHE A 1 230 ? -5.632 -15.124 -12.033 1.00 92.06 230 PHE A N 1
ATOM 1680 C CA . PHE A 1 230 ? -6.751 -15.309 -12.937 1.00 92.06 230 PHE A CA 1
ATOM 1681 C C . PHE A 1 230 ? -6.781 -14.148 -13.921 1.00 92.06 230 PHE A C 1
ATOM 1683 O O . PHE A 1 230 ? -6.558 -12.989 -13.554 1.00 92.06 230 PHE A O 1
ATOM 1690 N N . GLU A 1 231 ? -7.061 -14.460 -15.178 1.00 90.56 231 GLU A N 1
ATOM 1691 C CA . GLU A 1 231 ? -7.324 -13.455 -16.198 1.00 90.56 231 GLU A CA 1
ATOM 1692 C C . GLU A 1 231 ? -8.839 -13.262 -16.276 1.00 90.56 231 GLU A C 1
ATOM 1694 O O . GLU A 1 231 ? -9.569 -14.215 -16.527 1.00 90.56 231 GLU A O 1
ATOM 1699 N N . GLN A 1 232 ? -9.299 -12.034 -16.033 1.00 87.19 232 GLN A N 1
ATOM 1700 C CA . GLN A 1 232 ? -10.702 -11.625 -16.165 1.00 87.19 232 GLN A CA 1
ATOM 1701 C C . GLN A 1 232 ? -11.707 -12.489 -15.377 1.00 87.19 232 GLN A C 1
ATOM 1703 O O . GLN A 1 232 ? -12.668 -12.986 -15.965 1.00 87.19 232 GLN A O 1
ATOM 1708 N N . PRO A 1 233 ? -11.536 -12.674 -14.052 1.00 86.19 233 PRO A N 1
ATOM 1709 C CA . PRO A 1 233 ? -12.498 -13.452 -13.268 1.00 86.19 233 PRO A CA 1
ATOM 1710 C C . PRO A 1 233 ? -13.861 -12.757 -13.115 1.00 86.19 233 PRO A C 1
ATOM 1712 O O . PRO A 1 233 ? -14.836 -13.413 -12.756 1.00 86.19 233 PRO A O 1
ATOM 1715 N N . PHE A 1 234 ? -13.940 -11.448 -13.376 1.00 85.00 234 PHE A N 1
ATOM 1716 C CA . PHE A 1 234 ? -15.167 -10.661 -13.296 1.00 85.00 234 PHE A CA 1
ATOM 1717 C C . PHE A 1 234 ? -15.616 -10.193 -14.684 1.00 85.00 234 PHE A C 1
ATOM 1719 O O . PHE A 1 234 ? -14.818 -10.054 -15.615 1.00 85.00 234 PHE A O 1
ATOM 1726 N N . ALA A 1 235 ? -16.921 -9.952 -14.830 1.00 78.81 235 ALA A N 1
ATOM 1727 C CA . ALA A 1 235 ? -17.474 -9.404 -16.061 1.00 78.81 235 ALA A CA 1
ATOM 1728 C C . ALA A 1 235 ? -16.895 -8.003 -16.319 1.00 78.81 235 ALA A C 1
ATOM 1730 O O . ALA A 1 235 ? -16.895 -7.151 -15.432 1.00 78.81 235 ALA A O 1
ATOM 1731 N N . ARG A 1 236 ? -16.420 -7.758 -17.547 1.00 73.62 236 ARG A N 1
ATOM 1732 C CA . ARG A 1 236 ? -15.825 -6.472 -17.939 1.00 73.62 236 ARG A CA 1
ATOM 1733 C C . ARG A 1 236 ? -16.837 -5.345 -17.739 1.00 73.62 236 ARG A C 1
ATOM 1735 O O . ARG A 1 236 ? -17.863 -5.320 -18.416 1.00 73.62 236 ARG A O 1
ATOM 1742 N N . MET A 1 237 ? -16.534 -4.397 -16.853 1.00 61.38 237 MET A N 1
ATOM 1743 C CA . MET A 1 237 ? -17.484 -3.331 -16.515 1.00 61.38 237 MET A CA 1
ATOM 1744 C C . MET A 1 237 ? -17.578 -2.217 -17.572 1.00 61.38 237 MET A C 1
ATOM 1746 O O . MET A 1 237 ? -18.607 -1.558 -17.631 1.00 61.38 237 MET A O 1
ATOM 1750 N N . SER A 1 238 ? -16.567 -2.005 -18.427 1.00 62.16 238 SER A N 1
ATOM 1751 C CA . SER A 1 238 ? -16.667 -1.338 -19.747 1.00 62.16 238 SER A CA 1
ATOM 1752 C C . SER A 1 238 ? -15.272 -1.081 -20.344 1.00 62.16 238 SER A C 1
ATOM 1754 O O . SER A 1 238 ? -14.302 -0.889 -19.617 1.00 62.16 238 SER A O 1
ATOM 1756 N N . GLY A 1 239 ? -15.172 -1.029 -21.679 1.00 77.56 239 GLY A N 1
ATOM 1757 C CA . GLY A 1 239 ? -13.971 -0.575 -22.396 1.00 77.56 239 GLY A CA 1
ATOM 1758 C C . GLY A 1 239 ? -12.913 -1.651 -22.712 1.00 77.56 239 GLY A C 1
ATOM 1759 O O . GLY A 1 239 ? -13.081 -2.826 -22.386 1.00 77.56 239 GLY A O 1
ATOM 1760 N N . PRO A 1 240 ? -11.816 -1.269 -23.398 1.00 82.31 240 PRO A N 1
ATOM 1761 C CA . PRO A 1 240 ? -10.745 -2.171 -23.838 1.00 82.31 240 PRO A CA 1
ATOM 1762 C C . PRO A 1 240 ? -9.735 -2.500 -22.719 1.00 82.31 240 PRO A C 1
ATOM 1764 O O . PRO A 1 240 ? -8.541 -2.665 -22.984 1.00 82.31 240 PRO A O 1
ATOM 1767 N N . THR A 1 241 ? -10.188 -2.544 -21.466 1.00 85.31 241 THR A N 1
ATOM 1768 C CA . THR A 1 241 ? -9.363 -2.880 -20.305 1.00 85.31 241 THR A CA 1
ATOM 1769 C C . THR A 1 241 ? -9.424 -4.377 -20.010 1.00 85.31 241 THR A C 1
ATOM 1771 O O . THR A 1 241 ? -10.438 -5.051 -20.199 1.00 85.31 241 THR A O 1
ATOM 1774 N N . TYR A 1 242 ? -8.292 -4.912 -19.570 1.00 87.44 242 TYR A N 1
ATOM 1775 C CA . TYR A 1 242 ? -8.111 -6.286 -19.143 1.00 87.44 242 TYR A CA 1
ATOM 1776 C C . TYR A 1 242 ? -7.907 -6.291 -17.636 1.00 87.44 242 TYR A C 1
ATOM 1778 O O . TYR A 1 242 ? -7.048 -5.583 -17.113 1.00 87.44 242 TYR A O 1
ATOM 1786 N N . GLU A 1 243 ? -8.678 -7.114 -16.943 1.00 90.19 243 GLU A N 1
ATOM 1787 C CA . GLU A 1 243 ? -8.486 -7.355 -15.521 1.00 90.19 243 GLU A CA 1
ATOM 1788 C C . GLU A 1 243 ? -7.565 -8.554 -15.335 1.00 90.19 243 GLU A C 1
ATOM 1790 O O . GLU A 1 243 ? -7.776 -9.621 -15.920 1.00 90.19 243 GLU A O 1
ATOM 1795 N N . ARG A 1 244 ? -6.536 -8.382 -14.514 1.00 91.00 244 ARG A N 1
ATOM 1796 C CA . ARG A 1 244 ? -5.808 -9.503 -13.921 1.00 91.00 244 ARG A CA 1
ATOM 1797 C C . ARG A 1 244 ? -6.087 -9.483 -12.436 1.00 91.00 244 ARG A C 1
ATOM 1799 O O . ARG A 1 244 ? -6.142 -8.405 -11.850 1.00 91.00 244 ARG A O 1
ATOM 1806 N N . THR A 1 245 ? -6.246 -10.662 -11.855 1.00 93.94 245 THR A N 1
ATOM 1807 C CA . THR A 1 245 ? -6.531 -10.815 -10.434 1.00 93.94 245 THR A CA 1
ATOM 1808 C C . THR A 1 245 ? -5.596 -11.848 -9.826 1.00 93.94 245 THR A C 1
ATOM 1810 O O . THR A 1 245 ? -5.361 -12.897 -10.413 1.00 93.94 245 THR A O 1
ATOM 1813 N N . SER A 1 246 ? -5.057 -11.568 -8.647 1.00 94.56 246 SER A N 1
ATOM 1814 C CA . SER A 1 246 ? -4.181 -12.451 -7.878 1.00 94.56 246 SER A CA 1
ATOM 1815 C C . SER A 1 246 ? -4.852 -12.789 -6.556 1.00 94.56 246 SER A C 1
ATOM 1817 O O . SER A 1 246 ? -5.251 -11.878 -5.840 1.00 94.56 246 SER A O 1
ATOM 1819 N N . LEU A 1 247 ? -4.931 -14.074 -6.217 1.00 97.00 247 LEU A N 1
ATOM 1820 C CA . LEU A 1 247 ? -5.339 -14.559 -4.900 1.00 97.00 247 LEU A CA 1
ATOM 1821 C C . LEU A 1 247 ? -4.098 -15.013 -4.129 1.00 97.00 247 LEU A C 1
ATOM 1823 O O . LEU A 1 247 ? -3.358 -15.877 -4.605 1.00 97.00 247 LEU A O 1
ATOM 1827 N N . GLY A 1 248 ? -3.885 -14.470 -2.936 1.00 97.12 248 GLY A N 1
ATOM 1828 C CA . GLY A 1 248 ? -2.797 -14.831 -2.034 1.00 97.12 248 GLY A CA 1
ATOM 1829 C C . GLY A 1 248 ? -3.290 -15.225 -0.648 1.00 97.12 248 GLY A C 1
ATOM 1830 O O . GLY A 1 248 ? -4.313 -14.730 -0.183 1.00 97.12 248 GLY A O 1
ATOM 1831 N N . ALA A 1 249 ? -2.555 -16.118 0.012 1.00 98.44 249 ALA A N 1
ATOM 1832 C CA . ALA A 1 249 ? -2.633 -16.311 1.456 1.00 98.44 249 ALA A CA 1
ATOM 1833 C C . ALA A 1 249 ? -1.561 -15.452 2.120 1.00 98.44 249 ALA A C 1
ATOM 1835 O O . ALA A 1 249 ? -0.418 -15.429 1.662 1.00 98.44 249 ALA A O 1
ATOM 1836 N N . PHE A 1 250 ? -1.905 -14.782 3.210 1.00 98.44 250 PHE A N 1
ATOM 1837 C CA . PHE A 1 250 ? -0.973 -13.939 3.944 1.00 98.44 250 PHE A CA 1
ATOM 1838 C C . PHE A 1 250 ? -1.032 -14.204 5.439 1.00 98.44 250 PHE A C 1
ATOM 1840 O O . PHE A 1 250 ? -2.033 -14.681 5.971 1.00 98.44 250 PHE A O 1
ATOM 1847 N N . PHE A 1 251 ? 0.049 -13.841 6.114 1.00 98.44 251 PHE A N 1
ATOM 1848 C CA . PHE A 1 251 ? 0.087 -13.672 7.557 1.00 98.44 251 PHE A CA 1
ATOM 1849 C C . PHE A 1 251 ? 0.668 -12.304 7.879 1.00 98.44 251 PHE A C 1
ATOM 1851 O O . PHE A 1 251 ? 1.412 -11.746 7.072 1.00 98.44 251 PHE A O 1
ATOM 1858 N N . TYR A 1 252 ? 0.344 -11.771 9.049 1.00 98.56 252 TYR A N 1
ATOM 1859 C CA . TYR A 1 252 ? 0.856 -10.486 9.492 1.00 98.56 252 TYR A CA 1
ATOM 1860 C C . TYR A 1 252 ? 0.994 -10.403 11.000 1.00 98.56 252 TYR A C 1
ATOM 1862 O O . TYR A 1 252 ? 0.345 -11.130 11.752 1.00 98.56 252 TYR A O 1
ATOM 1870 N N . PHE A 1 253 ? 1.816 -9.450 11.405 1.00 98.38 253 PHE A N 1
ATOM 1871 C CA . PHE A 1 253 ? 1.903 -8.922 12.751 1.00 98.38 253 PHE A CA 1
ATOM 1872 C C . PHE A 1 253 ? 1.986 -7.399 12.659 1.00 98.38 253 PHE A C 1
ATOM 1874 O O . PHE A 1 253 ? 2.349 -6.834 11.624 1.00 98.38 253 PHE A O 1
ATOM 1881 N N . GLY A 1 254 ? 1.613 -6.722 13.730 1.00 97.75 254 GLY A N 1
ATOM 1882 C CA . GLY A 1 254 ? 1.579 -5.277 13.747 1.00 97.75 254 GLY A CA 1
ATOM 1883 C C . GLY A 1 254 ? 1.232 -4.716 15.109 1.00 97.75 254 GLY A C 1
ATOM 1884 O O . GLY A 1 254 ? 0.971 -5.449 16.066 1.00 97.75 254 GLY A O 1
ATOM 1885 N N . ALA A 1 255 ? 1.221 -3.396 15.169 1.00 97.12 255 ALA A N 1
ATOM 1886 C CA . ALA A 1 255 ? 0.850 -2.652 16.351 1.00 97.12 255 ALA A CA 1
ATOM 1887 C C . ALA A 1 255 ? 0.087 -1.384 15.972 1.00 97.12 255 ALA A C 1
ATOM 1889 O O . ALA A 1 255 ? 0.321 -0.801 14.914 1.00 97.12 255 ALA A O 1
ATOM 1890 N N . GLU A 1 256 ? -0.803 -0.957 16.856 1.00 95.38 256 GLU A N 1
ATOM 1891 C CA . GLU A 1 256 ? -1.542 0.295 16.749 1.00 95.38 256 GLU A CA 1
ATOM 1892 C C . GLU A 1 256 ? -1.376 1.098 18.039 1.00 95.38 256 GLU A C 1
ATOM 1894 O O . GLU A 1 256 ? -1.527 0.568 19.141 1.00 95.38 256 GLU A O 1
ATOM 1899 N N . ALA A 1 257 ? -1.033 2.378 17.928 1.00 94.12 257 ALA A N 1
ATOM 1900 C CA . ALA A 1 257 ? -0.819 3.240 19.083 1.00 94.12 257 ALA A CA 1
ATOM 1901 C C . ALA A 1 257 ? -1.261 4.676 18.811 1.00 94.12 257 ALA A C 1
ATOM 1903 O O . ALA A 1 257 ? -1.163 5.179 17.692 1.00 94.12 257 ALA A O 1
ATOM 1904 N N . ALA A 1 258 ? -1.675 5.370 19.870 1.00 92.00 258 ALA A N 1
ATOM 1905 C CA . ALA A 1 258 ? -1.744 6.823 19.838 1.00 92.00 258 ALA A CA 1
ATOM 1906 C C . ALA A 1 258 ? -0.314 7.392 19.820 1.00 92.00 258 ALA A C 1
ATOM 1908 O O . ALA A 1 258 ? 0.507 7.057 20.672 1.00 92.00 258 ALA A O 1
ATOM 1909 N N . LEU A 1 259 ? -0.023 8.255 18.849 1.00 89.75 259 LEU A N 1
ATOM 1910 C CA . LEU A 1 259 ? 1.273 8.918 18.679 1.00 89.75 259 LEU A CA 1
ATOM 1911 C C . LEU A 1 259 ? 1.480 10.036 19.710 1.00 89.75 259 LEU A C 1
ATOM 1913 O O . LEU A 1 259 ? 2.614 10.376 20.033 1.00 89.75 259 LEU A O 1
ATOM 1917 N N . VAL A 1 260 ? 0.384 10.571 20.259 1.00 85.69 260 VAL A N 1
ATOM 1918 C CA . VAL A 1 260 ? 0.373 11.614 21.299 1.00 85.69 260 VAL A CA 1
ATOM 1919 C C . VAL A 1 260 ? -0.244 11.066 22.592 1.00 85.69 260 VAL A C 1
ATOM 1921 O O . VAL A 1 260 ? -1.114 11.677 23.210 1.00 85.69 260 VAL A O 1
ATOM 1924 N N . ALA A 1 261 ? 0.148 9.855 22.986 1.00 73.44 261 ALA A N 1
ATOM 1925 C CA . ALA A 1 261 ? -0.360 9.256 24.212 1.00 73.44 261 ALA A CA 1
ATOM 1926 C C . ALA A 1 261 ? 0.303 9.869 25.462 1.00 73.44 261 ALA A C 1
ATOM 1928 O O . ALA A 1 261 ? 1.515 10.099 25.459 1.00 73.44 261 ALA A O 1
ATOM 1929 N N . PRO A 1 262 ? -0.442 10.059 26.569 1.00 74.75 262 PRO A N 1
ATOM 1930 C CA . PRO A 1 262 ? 0.165 10.228 27.885 1.00 74.75 262 PRO A CA 1
ATOM 1931 C C . PRO A 1 262 ? 1.142 9.077 28.171 1.00 74.75 262 PRO A C 1
ATOM 1933 O O . PRO A 1 262 ? 0.904 7.937 27.760 1.00 74.75 262 PRO A O 1
ATOM 1936 N N . ALA A 1 263 ? 2.237 9.367 28.879 1.00 70.00 263 ALA A N 1
ATOM 1937 C CA . ALA A 1 263 ? 3.233 8.363 29.244 1.00 70.00 263 ALA A CA 1
ATOM 1938 C C . ALA A 1 263 ? 2.564 7.138 29.903 1.00 70.00 263 ALA A C 1
ATOM 1940 O O . ALA A 1 263 ? 1.844 7.281 30.888 1.00 70.00 263 ALA A O 1
ATOM 1941 N N . GLY A 1 264 ? 2.802 5.940 29.354 1.00 77.31 264 GLY A N 1
ATOM 1942 C CA . GLY A 1 264 ? 2.312 4.672 29.915 1.00 77.31 264 GLY A CA 1
ATOM 1943 C C . GLY A 1 264 ? 1.339 3.872 29.040 1.00 77.31 264 GLY A C 1
ATOM 1944 O O . GLY A 1 264 ? 1.068 2.717 29.363 1.00 77.31 264 GLY A O 1
ATOM 1945 N N . ASN A 1 265 ? 0.859 4.410 27.916 1.00 85.75 265 ASN A N 1
ATOM 1946 C CA . ASN A 1 265 ? 0.074 3.611 26.970 1.00 85.75 265 ASN A CA 1
ATOM 1947 C C . ASN A 1 265 ? 0.995 2.748 26.099 1.00 85.75 265 ASN A C 1
ATOM 1949 O O . ASN A 1 265 ? 1.737 3.259 25.261 1.00 85.75 265 ASN A O 1
ATOM 1953 N N . ARG A 1 266 ? 0.932 1.427 26.285 1.00 92.62 266 ARG A N 1
ATOM 1954 C CA . ARG A 1 266 ? 1.572 0.472 25.372 1.00 92.62 266 ARG A CA 1
ATOM 1955 C C . ARG A 1 266 ? 0.799 0.400 24.043 1.00 92.62 266 ARG A C 1
ATOM 1957 O O . ARG A 1 266 ? -0.426 0.526 24.074 1.00 92.62 266 ARG A O 1
ATOM 1964 N N . PRO A 1 267 ? 1.469 0.151 22.905 1.00 95.25 267 PRO A N 1
ATOM 1965 C CA . PRO A 1 267 ? 0.791 -0.168 21.652 1.00 95.25 267 PRO A CA 1
ATOM 1966 C C . PRO A 1 267 ? -0.119 -1.394 21.797 1.00 95.25 267 PRO A C 1
ATOM 1968 O O . PRO A 1 267 ? 0.216 -2.343 22.512 1.00 95.25 267 PRO A O 1
ATOM 1971 N N . PHE A 1 268 ? -1.250 -1.377 21.096 1.00 95.81 268 PHE A N 1
ATOM 1972 C CA . PHE A 1 268 ? -2.111 -2.537 20.913 1.00 95.81 268 PHE A CA 1
ATOM 1973 C C . PHE A 1 268 ? -1.488 -3.459 19.877 1.00 95.81 268 PHE A C 1
ATOM 1975 O O . PHE A 1 268 ? -1.292 -3.070 18.728 1.00 95.81 268 PHE A O 1
ATOM 1982 N N . GLU A 1 269 ? -1.180 -4.685 20.274 1.00 97.25 269 GLU A N 1
ATOM 1983 C CA . GLU A 1 269 ? -0.625 -5.674 19.355 1.00 97.25 269 GLU A CA 1
ATOM 1984 C C . GLU A 1 269 ? -1.721 -6.367 18.540 1.00 97.25 269 GLU A C 1
ATOM 1986 O O . GLU A 1 269 ? -2.828 -6.635 19.022 1.00 97.25 269 GLU A O 1
ATOM 1991 N N . GLN A 1 270 ? -1.388 -6.700 17.296 1.00 97.62 270 GLN A N 1
ATOM 1992 C CA . GLN A 1 270 ? -2.249 -7.478 16.420 1.00 97.62 270 GLN A CA 1
ATOM 1993 C C . GLN A 1 270 ? -1.447 -8.450 15.558 1.00 97.62 270 GLN A C 1
ATOM 1995 O O . GLN A 1 270 ? -0.320 -8.177 15.153 1.00 97.62 270 GLN A O 1
ATOM 2000 N N . TYR A 1 271 ? -2.042 -9.598 15.262 1.00 98.25 271 TYR A N 1
ATOM 2001 C CA . TYR A 1 271 ? -1.508 -10.570 14.317 1.00 98.25 271 TYR A CA 1
ATOM 2002 C C . TYR A 1 271 ? -2.644 -11.403 13.745 1.00 98.25 271 TYR A C 1
ATOM 2004 O O . TYR A 1 271 ? -3.682 -11.582 14.382 1.00 98.25 271 TYR A O 1
ATOM 2012 N N . GLY A 1 272 ? -2.446 -11.949 12.555 1.00 98.31 272 GLY A N 1
ATOM 2013 C CA . GLY A 1 272 ? -3.458 -12.778 11.922 1.00 98.31 272 GLY A CA 1
ATOM 2014 C C . GLY A 1 272 ? -2.985 -13.407 10.629 1.00 98.31 272 GLY A C 1
ATOM 2015 O O . GLY A 1 272 ? -1.858 -13.199 10.177 1.00 98.31 272 GLY A O 1
ATOM 2016 N N . ALA A 1 273 ? -3.872 -14.188 10.033 1.00 98.69 273 ALA A N 1
ATOM 2017 C CA . ALA A 1 273 ? -3.672 -14.795 8.730 1.00 98.69 273 ALA A CA 1
ATOM 2018 C C . ALA A 1 273 ? -4.974 -14.777 7.935 1.00 98.69 273 ALA A C 1
ATOM 2020 O O . ALA A 1 273 ? -6.067 -14.748 8.502 1.00 98.69 273 ALA A O 1
ATOM 2021 N N . GLY A 1 274 ? -4.862 -14.763 6.615 1.00 98.50 274 GLY A N 1
ATOM 2022 C CA . GLY A 1 274 ? -6.022 -14.585 5.762 1.00 98.50 274 GLY A CA 1
ATOM 2023 C C . GLY A 1 274 ? -5.744 -14.778 4.287 1.00 98.50 274 GLY A C 1
ATOM 2024 O O . GLY A 1 274 ? -4.676 -15.240 3.880 1.00 98.50 274 GLY A O 1
ATOM 2025 N N . PHE A 1 275 ? -6.732 -14.386 3.493 1.00 98.56 275 PHE A N 1
ATOM 2026 C CA . PHE A 1 275 ? -6.670 -14.379 2.043 1.00 98.56 275 PHE A CA 1
ATOM 2027 C C . PHE A 1 275 ? -6.845 -12.965 1.522 1.00 98.56 275 PHE A C 1
ATOM 2029 O O . PHE A 1 275 ? -7.658 -12.195 2.036 1.00 98.56 275 PHE A O 1
ATOM 2036 N N . ARG A 1 276 ? -6.082 -12.633 0.488 1.00 97.88 276 ARG A N 1
ATOM 2037 C CA . ARG A 1 276 ? -6.099 -11.329 -0.156 1.00 97.88 276 ARG A CA 1
ATOM 2038 C C . ARG A 1 276 ? -6.238 -11.494 -1.658 1.00 97.88 276 ARG A C 1
ATOM 2040 O O . ARG A 1 276 ? -5.549 -12.302 -2.274 1.00 97.88 276 ARG A O 1
ATOM 2047 N N . LEU A 1 277 ? -7.141 -10.718 -2.232 1.00 97.44 277 LEU A N 1
ATOM 2048 C CA . LEU A 1 277 ? -7.382 -10.610 -3.654 1.00 97.44 277 LEU A CA 1
ATOM 2049 C C . LEU A 1 277 ? -6.866 -9.253 -4.132 1.00 97.44 277 LEU A C 1
ATOM 2051 O O . LEU A 1 277 ? -7.297 -8.227 -3.616 1.00 97.44 277 LEU A O 1
ATOM 2055 N N . TYR A 1 278 ? -5.980 -9.243 -5.124 1.00 95.69 278 TYR A N 1
ATOM 2056 C CA . TYR A 1 278 ? -5.544 -8.029 -5.812 1.00 95.69 278 TYR A CA 1
ATOM 2057 C C . TYR A 1 278 ? -6.055 -8.019 -7.238 1.00 95.69 278 TYR A C 1
ATOM 2059 O O . TYR A 1 278 ? -5.769 -8.963 -7.965 1.00 95.69 278 TYR A O 1
ATOM 2067 N N . THR A 1 279 ? -6.667 -6.934 -7.697 1.00 94.00 279 THR A N 1
ATOM 2068 C CA . THR A 1 279 ? -7.045 -6.763 -9.107 1.00 94.00 279 THR A CA 1
ATOM 2069 C C . THR A 1 279 ? -6.298 -5.583 -9.716 1.00 94.00 279 THR A C 1
ATOM 2071 O O . THR A 1 279 ? -6.328 -4.477 -9.183 1.00 94.00 279 THR A O 1
ATOM 2074 N N . ARG A 1 280 ? -5.616 -5.810 -10.842 1.00 91.31 280 ARG A N 1
ATOM 2075 C CA . ARG A 1 280 ? -4.980 -4.763 -11.650 1.00 91.31 280 ARG A CA 1
ATOM 2076 C C . ARG A 1 280 ? -5.764 -4.561 -12.941 1.00 91.31 280 ARG A C 1
ATOM 2078 O O . ARG A 1 280 ? -6.079 -5.526 -13.638 1.00 91.31 280 ARG A O 1
ATOM 2085 N N . LEU A 1 281 ? -6.004 -3.296 -13.275 1.00 88.25 281 LEU A N 1
ATOM 2086 C CA . LEU A 1 281 ? -6.552 -2.893 -14.566 1.00 88.25 281 LEU A CA 1
ATOM 2087 C C . LEU A 1 281 ? -5.410 -2.639 -15.546 1.00 88.25 281 LEU A C 1
ATOM 2089 O O . LEU A 1 281 ? -4.494 -1.869 -15.255 1.00 88.25 281 LEU A O 1
ATOM 2093 N N . ILE A 1 282 ? -5.474 -3.284 -16.704 1.00 86.06 282 ILE A N 1
ATOM 2094 C CA . ILE A 1 282 ? -4.462 -3.222 -17.755 1.00 86.06 282 ILE A CA 1
ATOM 2095 C C . ILE A 1 282 ? -5.119 -2.692 -19.026 1.00 86.06 282 ILE A C 1
ATOM 2097 O O . ILE A 1 282 ? -6.171 -3.178 -19.429 1.00 86.06 282 ILE A O 1
ATOM 2101 N N . ASN A 1 283 ? -4.538 -1.689 -19.677 1.00 85.19 283 ASN A N 1
ATOM 2102 C CA . ASN A 1 283 ? -5.080 -1.174 -20.936 1.00 85.19 283 ASN A CA 1
ATOM 2103 C C . ASN A 1 283 ? -4.717 -2.068 -22.137 1.00 85.19 283 ASN A C 1
ATOM 2105 O O . ASN A 1 283 ? -3.952 -3.021 -22.020 1.00 85.19 283 ASN A O 1
ATOM 2109 N N . SER A 1 284 ? -5.228 -1.744 -23.326 1.00 81.56 284 SER A N 1
ATOM 2110 C CA . SER A 1 284 ? -4.910 -2.472 -24.567 1.00 81.56 284 SER A CA 1
ATOM 2111 C C . SER A 1 284 ? -3.433 -2.453 -24.959 1.00 81.56 284 SER A C 1
ATOM 2113 O O . SER A 1 284 ? -2.993 -3.308 -25.723 1.00 81.56 284 SER A O 1
ATOM 2115 N N . LYS A 1 285 ? -2.657 -1.508 -24.422 1.00 78.31 285 LYS A N 1
ATOM 2116 C CA . LYS A 1 285 ? -1.203 -1.455 -24.589 1.00 78.31 285 LYS A CA 1
ATOM 2117 C C . LYS A 1 285 ? -0.489 -2.374 -23.595 1.00 78.31 285 LYS A C 1
ATOM 2119 O O . LYS A 1 285 ? 0.703 -2.580 -23.727 1.00 78.31 285 LYS A O 1
ATOM 2124 N N . GLY A 1 286 ? -1.176 -2.944 -22.612 1.00 76.88 286 GLY A N 1
ATOM 2125 C CA . GLY A 1 286 ? -0.549 -3.700 -21.537 1.00 76.88 286 GLY A CA 1
ATOM 2126 C C . GLY A 1 286 ? -0.132 -2.830 -20.352 1.00 76.88 286 GLY A C 1
ATOM 2127 O O . GLY A 1 286 ? 0.381 -3.352 -19.387 1.00 76.88 286 GLY A O 1
ATOM 2128 N N . GLN A 1 287 ? -0.365 -1.522 -20.335 1.00 78.94 287 GLN A N 1
ATOM 2129 C CA . GLN A 1 287 ? 0.036 -0.695 -19.190 1.00 78.94 287 GLN A CA 1
ATOM 2130 C C . GLN A 1 287 ? -0.959 -0.852 -18.042 1.00 78.94 287 GLN A C 1
ATOM 2132 O O . GLN A 1 287 ? -2.172 -0.855 -18.263 1.00 78.94 287 GLN A O 1
ATOM 2137 N N . THR A 1 288 ? -0.453 -0.935 -16.814 1.00 81.81 288 THR A N 1
ATOM 2138 C CA . THR A 1 288 ? -1.284 -0.868 -15.609 1.00 81.81 288 THR A CA 1
ATOM 2139 C C . THR A 1 288 ? -1.816 0.548 -15.439 1.00 81.81 288 THR A C 1
ATOM 2141 O O . THR A 1 288 ? -1.033 1.493 -15.432 1.00 81.81 288 THR A O 1
ATOM 2144 N N . LEU A 1 289 ? -3.134 0.698 -15.324 1.00 76.25 289 LEU A N 1
ATOM 2145 C CA . LEU A 1 289 ? -3.781 2.011 -15.350 1.00 76.25 289 LEU A CA 1
ATOM 2146 C C . LEU A 1 289 ? -3.762 2.735 -13.996 1.00 76.25 289 LEU A C 1
ATOM 2148 O O . LEU A 1 289 ? -3.643 3.953 -13.974 1.00 76.25 289 LEU A O 1
ATOM 2152 N N . HIS A 1 290 ? -3.868 2.002 -12.883 1.00 77.44 290 HIS A N 1
ATOM 2153 C CA . HIS A 1 290 ? -4.020 2.563 -11.533 1.00 77.44 290 HIS A CA 1
ATOM 2154 C C . HIS A 1 290 ? -3.398 1.641 -10.473 1.00 77.44 290 HIS A C 1
ATOM 2156 O O . HIS A 1 290 ? -3.001 0.508 -10.782 1.00 77.44 290 HIS A O 1
ATOM 2162 N N . ALA A 1 291 ? -3.354 2.106 -9.218 1.00 82.69 291 ALA A N 1
ATOM 2163 C CA . ALA A 1 291 ? -3.077 1.234 -8.079 1.00 82.69 291 ALA A CA 1
ATOM 2164 C C . ALA A 1 291 ? -4.083 0.062 -8.052 1.00 82.69 291 ALA A C 1
ATOM 2166 O O . ALA A 1 291 ? -5.215 0.203 -8.525 1.00 82.69 291 ALA A O 1
ATOM 2167 N N . PRO A 1 292 ? -3.677 -1.116 -7.558 1.00 90.44 292 PRO A N 1
ATOM 2168 C CA . PRO A 1 292 ? -4.530 -2.299 -7.555 1.00 90.44 292 PRO A CA 1
ATOM 2169 C C . PRO A 1 292 ? -5.754 -2.114 -6.648 1.00 90.44 292 PRO A C 1
ATOM 2171 O O . PRO A 1 292 ? -5.653 -1.537 -5.568 1.00 90.44 292 PRO A O 1
ATOM 2174 N N . ALA A 1 293 ? -6.893 -2.686 -7.042 1.00 93.56 293 ALA A N 1
ATOM 2175 C CA . ALA A 1 293 ? -7.966 -2.967 -6.095 1.00 93.56 293 ALA A CA 1
ATOM 2176 C C . ALA A 1 293 ? -7.526 -4.100 -5.159 1.00 93.56 293 ALA A C 1
ATOM 2178 O O . ALA A 1 293 ? -6.847 -5.031 -5.601 1.00 93.56 293 ALA A O 1
ATOM 2179 N N . MET A 1 294 ? -7.925 -4.046 -3.894 1.00 96.06 294 MET A N 1
ATOM 2180 C CA . MET A 1 294 ? -7.633 -5.056 -2.886 1.00 96.06 294 MET A CA 1
ATOM 2181 C C . MET A 1 294 ? -8.911 -5.442 -2.142 1.00 96.06 294 MET A C 1
ATOM 2183 O O . MET A 1 294 ? -9.685 -4.577 -1.750 1.00 96.06 294 MET A O 1
ATOM 2187 N N . ILE A 1 295 ? -9.113 -6.733 -1.897 1.00 97.06 295 ILE A N 1
ATOM 2188 C CA . ILE A 1 295 ? -10.058 -7.224 -0.890 1.00 97.06 295 ILE A CA 1
ATOM 2189 C C . ILE A 1 295 ? -9.316 -8.242 -0.034 1.00 97.06 295 ILE A C 1
ATOM 2191 O O . ILE A 1 295 ? -8.658 -9.129 -0.571 1.00 97.06 295 ILE A O 1
ATOM 2195 N N . ALA A 1 296 ? -9.406 -8.134 1.283 1.00 98.12 296 ALA A N 1
ATOM 2196 C CA . ALA A 1 296 ? -8.792 -9.065 2.212 1.00 98.12 296 ALA A CA 1
ATOM 2197 C C . ALA A 1 296 ? -9.795 -9.518 3.272 1.00 98.12 296 ALA A C 1
ATOM 2199 O O . ALA A 1 296 ? -10.616 -8.738 3.749 1.00 98.12 296 ALA A O 1
ATOM 2200 N N . ALA A 1 297 ? -9.689 -10.784 3.656 1.00 98.44 297 ALA A N 1
ATOM 2201 C CA . ALA A 1 297 ? -10.362 -11.340 4.817 1.00 98.44 297 ALA A CA 1
ATOM 2202 C C . ALA A 1 297 ? -9.330 -12.095 5.654 1.00 98.44 297 ALA A C 1
ATOM 2204 O O . ALA A 1 297 ? -8.582 -12.918 5.117 1.00 98.44 297 ALA A O 1
ATOM 2205 N N . SER A 1 298 ? -9.272 -11.825 6.952 1.00 98.50 298 SER A N 1
ATOM 2206 C CA . SER A 1 298 ? -8.326 -12.452 7.871 1.00 98.50 298 SER A CA 1
ATOM 2207 C C . SER A 1 298 ? -8.947 -12.764 9.224 1.00 98.50 298 SER A C 1
ATOM 2209 O O . SER A 1 298 ? -9.998 -12.247 9.598 1.00 98.50 298 SER A O 1
ATOM 2211 N N . PHE A 1 299 ? -8.270 -13.643 9.953 1.00 98.31 299 PHE A N 1
ATOM 2212 C CA . PHE A 1 299 ? -8.616 -14.041 11.306 1.00 98.31 299 PHE A CA 1
ATOM 2213 C C . PHE A 1 299 ? -7.363 -13.997 12.174 1.00 98.31 299 PHE A C 1
ATOM 2215 O O . PHE A 1 299 ? -6.272 -14.374 11.733 1.00 98.31 299 PHE A O 1
ATOM 2222 N N . GLY A 1 300 ? -7.509 -13.553 13.416 1.00 97.44 300 GLY A N 1
ATOM 2223 C CA . GLY A 1 300 ? -6.374 -13.442 14.320 1.00 97.44 300 GLY A CA 1
ATOM 2224 C C . GLY A 1 300 ? -6.728 -12.844 15.670 1.00 97.44 300 GLY A C 1
ATOM 2225 O O . GLY A 1 300 ? -7.825 -13.055 16.186 1.00 97.44 300 GLY A O 1
ATOM 2226 N N . GLN A 1 301 ? -5.789 -12.101 16.242 1.00 96.94 301 GLN A N 1
ATOM 2227 C CA . GLN A 1 301 ? -5.988 -11.312 17.450 1.00 96.94 301 GLN A CA 1
ATOM 2228 C C 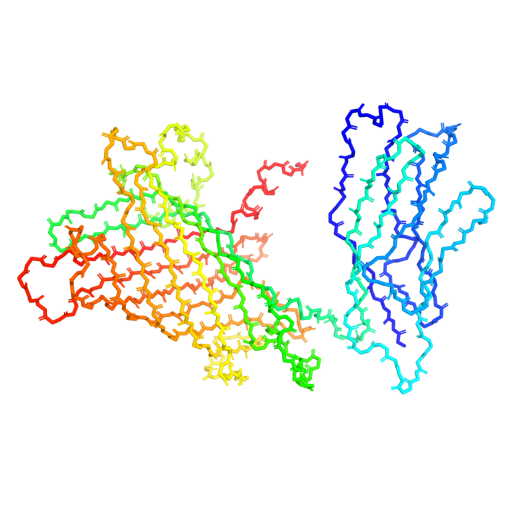. GLN A 1 301 ? -5.708 -9.844 17.161 1.00 96.94 301 GLN A C 1
ATOM 2230 O O . GLN A 1 301 ? -4.777 -9.506 16.432 1.00 96.94 301 GLN A O 1
ATOM 2235 N N . ASN A 1 302 ? -6.501 -8.975 17.772 1.00 96.31 302 ASN A N 1
ATOM 2236 C CA . ASN A 1 302 ? -6.303 -7.538 17.726 1.00 96.31 302 ASN A CA 1
ATOM 2237 C C . ASN A 1 302 ? -6.691 -6.974 19.097 1.00 96.31 302 ASN A C 1
ATOM 2239 O O . ASN A 1 302 ? -7.866 -7.014 19.466 1.00 96.31 302 ASN A O 1
ATOM 2243 N N . GLU A 1 303 ? -5.697 -6.491 19.851 1.00 95.25 303 GLU A N 1
ATOM 2244 C CA . GLU A 1 303 ? -5.911 -5.980 21.206 1.00 95.25 303 GLU A CA 1
ATOM 2245 C C . GLU A 1 303 ? -6.838 -4.756 21.241 1.00 95.25 303 GLU A C 1
ATOM 2247 O O . GLU A 1 303 ? -7.542 -4.578 22.230 1.00 95.25 303 GLU A O 1
ATOM 2252 N N . LEU A 1 304 ? -6.906 -3.933 20.190 1.00 92.56 304 LEU A N 1
ATOM 2253 C CA . LEU A 1 304 ? -7.822 -2.789 20.153 1.00 92.56 304 LEU A CA 1
ATOM 2254 C C . LEU A 1 304 ? -9.287 -3.256 20.206 1.00 92.56 304 LEU A C 1
ATOM 2256 O O . LEU A 1 304 ? -10.070 -2.780 21.035 1.00 92.56 304 LEU A O 1
ATOM 2260 N N . VAL A 1 305 ? -9.637 -4.240 19.373 1.00 92.19 305 VAL A N 1
ATOM 2261 C CA . VAL A 1 305 ? -10.998 -4.803 19.262 1.00 92.19 305 VAL A CA 1
ATOM 2262 C C . VAL A 1 305 ? -11.394 -5.573 20.526 1.00 92.19 305 VAL A C 1
ATOM 2264 O O . VAL A 1 305 ? -12.545 -5.556 20.961 1.00 92.19 305 VAL A O 1
ATOM 2267 N N . THR A 1 306 ? -10.437 -6.240 21.165 1.00 92.12 306 THR A N 1
ATOM 2268 C CA . THR A 1 306 ? -10.664 -7.039 22.378 1.00 92.12 306 THR A CA 1
ATOM 2269 C C . THR A 1 306 ? -10.459 -6.255 23.679 1.00 92.12 306 THR A C 1
ATOM 2271 O O . THR A 1 306 ? -10.483 -6.847 24.761 1.00 92.12 306 THR A O 1
ATOM 2274 N N . GLY A 1 307 ? -10.274 -4.931 23.611 1.00 90.06 307 GLY A N 1
ATOM 2275 C CA . GLY A 1 307 ? -10.193 -4.059 24.787 1.00 90.06 307 GLY A CA 1
ATOM 2276 C C . GLY A 1 307 ? -8.897 -4.198 25.595 1.00 90.06 307 GLY A C 1
ATOM 2277 O O . GLY A 1 307 ? -8.928 -4.183 26.821 1.00 90.06 307 GLY A O 1
ATOM 2278 N N . GLY A 1 308 ? -7.762 -4.357 24.919 1.00 91.44 308 GLY A N 1
ATOM 2279 C CA . GLY A 1 308 ? -6.424 -4.494 25.498 1.00 91.44 308 GLY A CA 1
ATOM 2280 C C . GLY A 1 308 ? -6.046 -5.920 25.905 1.00 91.44 308 GLY A C 1
ATOM 2281 O O . GLY A 1 308 ? -4.979 -6.127 26.483 1.00 91.44 308 GLY A O 1
ATOM 2282 N N . MET A 1 309 ? -6.904 -6.908 25.628 1.00 90.62 309 MET A N 1
ATOM 2283 C CA . MET A 1 309 ? -6.703 -8.306 26.021 1.00 90.62 309 MET A CA 1
ATOM 2284 C C . MET A 1 309 ? -6.397 -9.199 24.819 1.00 90.62 309 MET A C 1
ATOM 2286 O O . MET A 1 309 ? -7.141 -9.213 23.850 1.00 90.62 309 MET A O 1
ATOM 2290 N N . ARG A 1 310 ? -5.406 -10.085 24.903 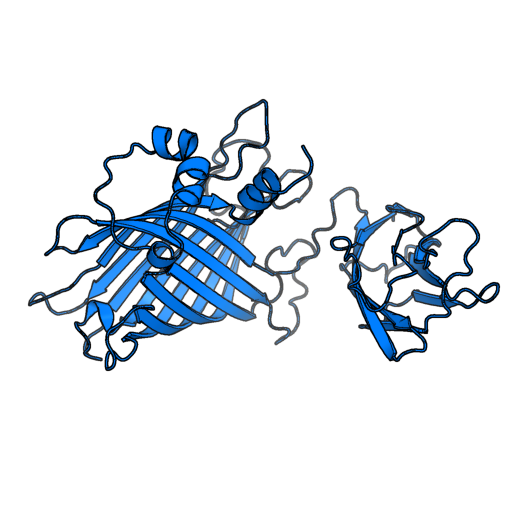1.00 91.50 310 ARG A N 1
ATOM 2291 C CA . ARG A 1 310 ? -5.129 -11.096 23.857 1.00 91.50 310 ARG A CA 1
ATOM 2292 C C . ARG A 1 310 ? -6.060 -12.308 23.934 1.00 91.50 310 ARG A C 1
ATOM 2294 O O . ARG A 1 310 ? -5.616 -13.439 24.117 1.00 91.50 310 ARG A O 1
ATOM 2301 N N . ARG A 1 311 ? -7.377 -12.074 23.910 1.00 92.19 311 ARG A N 1
ATOM 2302 C CA . ARG A 1 311 ? -8.397 -13.119 24.099 1.00 92.19 311 ARG A CA 1
ATOM 2303 C C . ARG A 1 311 ? -9.531 -13.023 23.086 1.00 92.19 311 ARG A C 1
ATOM 2305 O O . ARG A 1 311 ? -10.248 -12.027 23.026 1.00 92.19 311 ARG A O 1
ATOM 2312 N N . GLY A 1 312 ? -9.783 -14.140 22.411 1.00 92.75 312 GLY A N 1
ATOM 2313 C CA . GLY A 1 312 ? -10.802 -14.266 21.371 1.00 92.75 312 GLY A CA 1
ATOM 2314 C C . GLY A 1 312 ? -10.206 -14.153 19.972 1.00 92.75 312 GLY A C 1
ATOM 2315 O O . GLY A 1 312 ? -9.049 -13.771 19.809 1.00 92.75 312 GLY A O 1
ATOM 2316 N N . VAL A 1 313 ? -11.011 -14.521 18.980 1.00 95.56 313 VAL A N 1
ATOM 2317 C CA . VAL A 1 313 ? -10.651 -14.415 17.565 1.00 95.56 313 VAL A CA 1
ATOM 2318 C C . VAL A 1 313 ? -11.310 -13.164 17.009 1.00 95.56 313 VAL A C 1
ATOM 2320 O O . VAL A 1 313 ? -12.493 -12.934 17.246 1.00 95.56 313 VAL A O 1
ATOM 2323 N N . VAL A 1 314 ? -10.554 -12.357 16.281 1.00 96.38 314 VAL A N 1
ATOM 2324 C CA . VAL A 1 314 ? -11.060 -11.202 15.540 1.00 96.38 314 VAL A CA 1
ATOM 2325 C C . VAL A 1 314 ? -11.059 -11.564 14.063 1.00 96.38 314 VAL A C 1
ATOM 2327 O O . VAL A 1 314 ? -10.035 -12.004 13.541 1.00 96.38 314 VAL A O 1
ATOM 2330 N N . GLY A 1 315 ? -12.217 -11.431 13.420 1.00 97.75 315 GLY A N 1
ATOM 2331 C CA . GLY A 1 315 ? -12.346 -11.477 11.970 1.00 97.75 315 GLY A CA 1
ATOM 2332 C C . GLY A 1 315 ? -12.213 -10.068 11.409 1.00 97.75 315 GLY A C 1
ATOM 2333 O O . GLY A 1 315 ? -12.910 -9.163 11.870 1.00 97.75 315 GLY A O 1
ATOM 2334 N N . THR A 1 316 ? -11.342 -9.889 10.423 1.00 97.44 316 THR A N 1
ATOM 2335 C CA . THR A 1 316 ? -11.090 -8.599 9.781 1.00 97.44 316 THR A CA 1
ATOM 2336 C C . THR A 1 316 ? -11.389 -8.694 8.292 1.00 97.44 316 THR A C 1
ATOM 2338 O O . THR A 1 316 ? -10.939 -9.618 7.617 1.00 97.44 316 THR A O 1
ATOM 2341 N N . PHE A 1 317 ? -12.130 -7.719 7.777 1.00 97.94 317 PHE A N 1
ATOM 2342 C CA . PHE A 1 317 ? -12.436 -7.552 6.362 1.00 97.94 317 PHE A CA 1
ATOM 2343 C C . PHE A 1 317 ? -11.950 -6.183 5.914 1.00 97.94 317 PHE A C 1
ATOM 2345 O O . PHE A 1 317 ? -12.291 -5.178 6.532 1.00 97.94 317 PHE A O 1
ATOM 2352 N N . GLU A 1 318 ? -11.169 -6.141 4.842 1.00 97.06 318 GLU A N 1
ATOM 2353 C CA . GLU A 1 318 ? -10.608 -4.915 4.280 1.00 97.06 318 GLU A CA 1
ATOM 2354 C C . GLU A 1 318 ? -10.869 -4.859 2.783 1.00 97.06 318 GLU A C 1
ATOM 2356 O O . GLU A 1 318 ? -10.801 -5.867 2.082 1.00 97.06 318 GLU A O 1
ATOM 2361 N N . GLY A 1 319 ? -11.179 -3.669 2.291 1.00 96.12 319 GLY A N 1
ATOM 2362 C CA . GLY A 1 319 ? -11.451 -3.412 0.892 1.00 96.12 319 GLY A CA 1
ATOM 2363 C C . GLY A 1 319 ? -10.834 -2.092 0.475 1.00 96.12 319 GLY A C 1
ATOM 2364 O O . GLY A 1 319 ? -10.905 -1.105 1.203 1.00 96.12 319 GLY A O 1
ATOM 2365 N N . PHE A 1 320 ? -10.252 -2.084 -0.713 1.00 94.31 320 PHE A N 1
ATOM 2366 C CA . PHE A 1 320 ? -9.682 -0.924 -1.360 1.00 94.31 320 PHE A CA 1
ATOM 2367 C C . PHE A 1 320 ? -10.022 -0.974 -2.847 1.00 94.31 320 PHE A C 1
ATOM 2369 O O . PHE A 1 320 ? -9.693 -1.944 -3.531 1.00 94.31 320 PHE A O 1
ATOM 2376 N N . TYR A 1 321 ? -10.700 0.042 -3.365 1.00 93.81 321 TYR A N 1
ATOM 2377 C CA . TYR A 1 321 ? -11.217 0.033 -4.725 1.00 93.81 321 TYR A CA 1
ATOM 2378 C C . TYR A 1 321 ? -10.924 1.356 -5.448 1.00 93.81 321 TYR A C 1
ATOM 2380 O O . TYR A 1 321 ? -11.466 2.393 -5.060 1.00 93.81 321 TYR A O 1
ATOM 2388 N N . PRO A 1 322 ? -10.086 1.345 -6.502 1.00 91.12 322 PRO A N 1
ATOM 2389 C CA . PRO A 1 322 ? -9.862 2.503 -7.355 1.00 91.12 322 PRO A CA 1
ATOM 2390 C C . PRO A 1 322 ? -11.079 2.766 -8.246 1.00 91.12 322 PRO A C 1
ATOM 2392 O O . PRO A 1 322 ? -11.430 1.958 -9.104 1.00 91.12 322 PRO A O 1
ATOM 2395 N N . LEU A 1 323 ? -11.685 3.935 -8.090 1.00 88.81 323 LEU A N 1
ATOM 2396 C CA . LEU A 1 323 ? -12.652 4.513 -9.010 1.00 88.81 323 LEU A CA 1
ATOM 2397 C C . LEU A 1 323 ? -11.937 5.481 -9.963 1.00 88.81 323 LEU A C 1
ATOM 2399 O O . LEU A 1 323 ? -11.548 6.582 -9.552 1.00 88.81 323 LEU A O 1
ATOM 2403 N N . PRO A 1 324 ? -11.772 5.119 -11.248 1.00 80.75 324 PRO A N 1
ATOM 2404 C CA . PRO A 1 324 ? -11.292 6.066 -12.240 1.00 80.75 324 PRO A CA 1
ATOM 2405 C C . PRO A 1 324 ? -12.367 7.135 -12.463 1.00 80.75 324 PRO A C 1
ATOM 2407 O O . PRO A 1 324 ? -13.431 6.866 -13.027 1.00 80.75 324 PRO A O 1
ATOM 2410 N N . LEU A 1 325 ? -12.104 8.366 -12.026 1.00 80.38 325 LEU A N 1
ATOM 2411 C CA . LEU A 1 325 ? -12.969 9.500 -12.328 1.00 80.38 325 LEU A CA 1
ATOM 2412 C C . LEU A 1 325 ? -12.713 9.911 -13.784 1.00 80.38 325 LEU A C 1
ATOM 2414 O O . LEU A 1 325 ? -11.767 10.627 -14.090 1.00 80.38 325 LEU A O 1
ATOM 2418 N N . GLY A 1 326 ? -13.536 9.399 -14.705 1.00 62.16 326 GLY A N 1
ATOM 2419 C CA . GLY A 1 326 ? -13.420 9.596 -16.156 1.00 62.16 326 GLY A CA 1
ATOM 2420 C C . GLY A 1 326 ? -13.734 11.018 -16.634 1.00 62.16 326 GLY A C 1
ATOM 2421 O O . GLY A 1 326 ? -14.614 11.214 -17.475 1.00 62.16 326 GLY A O 1
ATOM 2422 N N . VAL A 1 327 ? -13.042 12.027 -16.109 1.00 54.72 327 VAL A N 1
ATOM 2423 C CA . VAL A 1 327 ? -13.279 13.425 -16.468 1.00 54.72 327 VAL A CA 1
ATOM 2424 C C . VAL A 1 327 ? -12.441 13.780 -17.695 1.00 54.72 327 VAL A C 1
ATOM 2426 O O . VAL A 1 327 ? -11.219 13.849 -17.653 1.00 54.72 327 VAL A O 1
ATOM 2429 N N . LYS A 1 328 ? -13.127 14.008 -18.818 1.00 54.84 328 LYS A N 1
ATOM 2430 C CA . LYS A 1 328 ? -12.572 14.142 -20.177 1.00 54.84 328 LYS A CA 1
ATOM 2431 C C . LYS A 1 328 ? -11.537 15.261 -20.411 1.00 54.84 328 LYS A C 1
ATOM 2433 O O . LYS A 1 328 ? -11.095 15.389 -21.547 1.00 54.84 328 LYS A O 1
ATOM 2438 N N . SER A 1 329 ? -11.173 16.091 -19.429 1.00 45.19 329 SER A N 1
ATOM 2439 C CA . SER A 1 329 ? -10.351 17.290 -19.694 1.00 45.19 329 SER A CA 1
ATOM 2440 C C . SER A 1 329 ? -9.077 17.456 -18.869 1.00 45.19 329 SER A C 1
ATOM 2442 O O . SER A 1 329 ? -8.212 18.210 -19.305 1.00 45.19 329 SER A O 1
ATOM 2444 N N . LYS A 1 330 ? -8.898 16.753 -17.746 1.00 52.81 330 LYS A N 1
ATOM 2445 C CA . LYS A 1 330 ? -7.646 16.722 -16.970 1.00 52.81 330 LYS A CA 1
ATOM 2446 C C . LYS A 1 330 ? -7.569 15.389 -16.236 1.00 52.81 330 LYS A C 1
ATOM 2448 O O . LYS A 1 330 ? -8.616 14.848 -15.891 1.00 52.81 330 LYS A O 1
ATOM 2453 N N . GLU A 1 331 ? -6.358 14.881 -16.021 1.00 55.56 331 GLU A N 1
ATOM 2454 C CA . GLU A 1 331 ? -6.054 13.703 -15.196 1.00 55.56 331 GLU A CA 1
ATOM 2455 C C . GLU A 1 331 ? -6.501 13.933 -13.741 1.00 55.56 331 GLU A C 1
ATOM 2457 O O . GLU A 1 331 ? -5.688 14.092 -12.839 1.00 55.56 331 GLU A O 1
ATOM 2462 N N . LEU A 1 332 ? -7.808 14.015 -13.488 1.00 53.12 332 LEU A N 1
ATOM 2463 C CA . LEU A 1 332 ? -8.316 13.949 -12.132 1.00 53.12 332 LEU A CA 1
ATOM 2464 C C . LEU A 1 332 ? -7.937 12.565 -11.613 1.00 53.12 332 LEU A C 1
ATOM 2466 O O . LEU A 1 332 ? -8.281 11.547 -12.217 1.00 53.12 332 LEU A O 1
ATOM 2470 N N . GLY A 1 333 ? -7.128 12.572 -10.554 1.00 70.44 333 GLY A N 1
ATOM 2471 C CA . GLY A 1 333 ? -6.531 11.385 -9.968 1.00 70.44 333 GLY A CA 1
ATOM 2472 C C . GLY A 1 333 ? -7.558 10.306 -9.625 1.00 70.44 333 GLY A C 1
ATOM 2473 O O . GLY A 1 333 ? -8.767 10.525 -9.568 1.00 70.44 333 GLY A O 1
ATOM 2474 N N . THR A 1 334 ? -7.054 9.102 -9.389 1.00 83.25 334 THR A N 1
ATOM 2475 C CA . THR A 1 334 ? -7.875 7.967 -8.962 1.00 83.25 334 THR A CA 1
ATOM 2476 C C . THR A 1 334 ? -8.527 8.285 -7.615 1.00 83.25 334 THR A C 1
ATOM 2478 O O . THR A 1 334 ? -7.815 8.574 -6.650 1.00 83.25 334 THR A O 1
ATOM 2481 N N . LEU A 1 335 ? -9.860 8.224 -7.539 1.00 88.31 335 LEU A N 1
ATOM 2482 C CA . LEU A 1 335 ? -10.573 8.256 -6.263 1.00 88.31 335 LEU A CA 1
ATOM 2483 C C . LEU A 1 335 ? -10.581 6.840 -5.706 1.00 88.31 335 LEU A C 1
ATOM 2485 O O . LEU A 1 335 ? -10.982 5.909 -6.388 1.00 88.31 335 LEU A O 1
ATOM 2489 N N . TYR A 1 336 ? -10.171 6.663 -4.469 1.00 91.19 336 TYR A N 1
ATOM 2490 C CA . TYR A 1 336 ? -10.159 5.372 -3.812 1.00 91.19 336 TYR A CA 1
ATOM 2491 C C . TYR A 1 336 ? -11.313 5.278 -2.830 1.00 91.19 336 TYR A C 1
ATOM 2493 O O . TYR A 1 336 ? -11.477 6.150 -1.981 1.00 91.19 336 TYR A O 1
ATOM 2501 N N . LEU A 1 337 ? -12.098 4.211 -2.930 1.00 93.38 337 LEU A N 1
ATOM 2502 C CA . LEU A 1 337 ? -13.001 3.793 -1.867 1.00 93.38 337 LEU A CA 1
ATOM 2503 C C . LEU A 1 337 ? -12.269 2.792 -0.991 1.00 93.38 337 LEU A C 1
ATOM 2505 O O . LEU A 1 337 ? -11.654 1.862 -1.511 1.00 93.38 337 LEU A O 1
ATOM 2509 N N . PHE A 1 338 ? -12.368 2.933 0.321 1.00 94.44 338 PHE A N 1
ATOM 2510 C CA . PHE A 1 338 ? -11.850 1.922 1.227 1.00 94.44 338 PHE A CA 1
ATOM 2511 C C . PHE A 1 338 ? -12.839 1.639 2.346 1.00 94.44 338 PHE A C 1
ATOM 2513 O O . PHE A 1 338 ? -13.668 2.470 2.721 1.00 94.44 338 PHE A O 1
ATOM 2520 N N . GLY A 1 339 ? -12.737 0.433 2.880 1.00 94.38 339 GLY A N 1
ATOM 2521 C CA . GLY A 1 339 ? -13.526 -0.008 4.010 1.00 94.38 339 GLY A CA 1
ATOM 2522 C C . GLY A 1 339 ? -12.757 -1.033 4.817 1.00 94.38 339 GLY A C 1
ATOM 2523 O O . GLY A 1 339 ? -12.019 -1.847 4.266 1.00 94.38 339 GLY A O 1
ATOM 2524 N N . ARG A 1 340 ? -12.945 -0.991 6.128 1.00 95.69 340 ARG A N 1
ATOM 2525 C CA . ARG A 1 340 ? -12.429 -1.962 7.077 1.00 95.69 340 ARG A CA 1
ATOM 2526 C C . ARG A 1 340 ? -13.498 -2.281 8.108 1.00 95.69 340 ARG A C 1
ATOM 2528 O O . ARG A 1 340 ? -14.141 -1.383 8.642 1.00 95.69 340 ARG A O 1
ATOM 2535 N N . ALA A 1 341 ? -13.647 -3.556 8.421 1.00 95.88 341 ALA A N 1
ATOM 2536 C CA . ALA A 1 341 ? -14.448 -4.031 9.534 1.00 95.88 341 ALA A CA 1
ATOM 2537 C C . ALA A 1 341 ? -13.626 -5.031 10.340 1.00 95.88 341 ALA A C 1
ATOM 2539 O O . ALA A 1 341 ? -13.057 -5.956 9.764 1.00 95.88 341 ALA A O 1
ATOM 2540 N N . ALA A 1 342 ? -13.574 -4.860 11.655 1.00 95.31 342 ALA A N 1
ATOM 2541 C CA . ALA A 1 342 ? -12.952 -5.800 12.574 1.00 95.31 342 ALA A CA 1
ATOM 2542 C C . ALA A 1 342 ? -13.961 -6.173 13.663 1.00 95.31 342 ALA A C 1
ATOM 2544 O O . ALA A 1 342 ? -14.446 -5.312 14.399 1.00 95.31 342 ALA A O 1
ATOM 2545 N N . VAL A 1 343 ? -14.292 -7.462 13.733 1.00 94.38 343 VAL A N 1
ATOM 2546 C CA . VAL A 1 343 ? -15.386 -7.994 14.553 1.00 94.38 343 VAL A CA 1
ATOM 2547 C C . VAL A 1 343 ? -14.863 -9.118 15.431 1.00 94.38 343 VAL A C 1
ATOM 2549 O O . VAL A 1 343 ? -14.185 -10.035 14.956 1.00 94.38 343 VAL A O 1
ATOM 2552 N N . ARG A 1 344 ? -15.194 -9.084 16.723 1.00 93.94 344 ARG A N 1
ATOM 2553 C CA . ARG A 1 344 ? -14.842 -10.179 17.634 1.00 93.94 344 ARG A CA 1
ATOM 2554 C C . ARG A 1 344 ? -15.796 -11.358 17.437 1.00 93.94 344 ARG A C 1
ATOM 2556 O O . ARG A 1 344 ? -17.005 -11.238 17.599 1.00 93.94 344 ARG A O 1
ATOM 2563 N N . LEU A 1 345 ? -15.244 -12.530 17.144 1.00 93.69 345 LEU A N 1
ATOM 2564 C CA . LEU A 1 345 ? -15.995 -13.766 16.942 1.00 93.69 345 LEU A CA 1
ATOM 2565 C C . LEU A 1 345 ? -16.185 -14.513 18.274 1.00 93.69 345 LEU A C 1
ATOM 2567 O O . LEU A 1 345 ? -15.260 -14.616 19.083 1.00 93.69 345 LEU A O 1
ATOM 2571 N N . GLY A 1 346 ? -17.377 -15.081 18.490 1.00 85.56 346 GLY A N 1
ATOM 2572 C CA . GLY A 1 346 ? -17.633 -16.063 19.556 1.00 85.56 346 GLY A CA 1
ATOM 2573 C C . GLY A 1 346 ? -18.014 -15.523 20.942 1.00 85.56 346 GLY A C 1
ATOM 2574 O O . GLY A 1 346 ? -18.167 -16.318 21.863 1.00 85.56 346 GLY A O 1
ATOM 2575 N N . SER A 1 347 ? -18.202 -14.213 21.124 1.00 78.94 347 SER A N 1
ATOM 2576 C CA . SER A 1 347 ? -18.758 -13.652 22.367 1.00 78.94 347 SER A CA 1
ATOM 2577 C C . SER A 1 347 ? -19.623 -12.432 22.052 1.00 78.94 347 SER A C 1
ATOM 2579 O O . SER A 1 347 ? -19.096 -11.504 21.456 1.00 78.94 347 SER A O 1
ATOM 2581 N N . PRO A 1 348 ? -20.908 -12.390 22.446 1.00 66.06 348 PRO A N 1
ATOM 2582 C CA . PRO A 1 348 ? -21.767 -11.217 22.257 1.00 66.06 348 PRO A CA 1
ATOM 2583 C C . PRO A 1 348 ? -21.609 -10.149 23.356 1.00 66.06 348 PRO A C 1
ATOM 2585 O O . PRO A 1 348 ? -22.055 -9.018 23.186 1.00 66.06 348 PRO A O 1
ATOM 2588 N N . ALA A 1 349 ? -20.983 -10.474 24.492 1.00 55.62 349 ALA A N 1
ATOM 2589 C CA . ALA A 1 349 ? -20.871 -9.552 25.620 1.00 55.62 349 ALA A CA 1
ATOM 2590 C C . ALA A 1 349 ? -19.628 -8.647 25.486 1.00 55.62 349 ALA A C 1
ATOM 2592 O O . ALA A 1 349 ? -18.495 -9.119 25.599 1.00 55.62 349 ALA A O 1
ATOM 2593 N N . ASN A 1 350 ? -19.862 -7.343 25.292 1.00 63.97 350 ASN A N 1
ATOM 2594 C CA . ASN A 1 350 ? -18.878 -6.244 25.280 1.00 63.97 350 ASN A CA 1
ATOM 2595 C C . ASN A 1 350 ? -17.954 -6.156 24.051 1.00 63.97 350 ASN A C 1
ATOM 2597 O O . ASN A 1 350 ? -16.761 -5.873 24.189 1.00 63.97 350 ASN A O 1
ATOM 2601 N N . ASN A 1 351 ? -18.485 -6.372 22.846 1.00 64.06 351 ASN A N 1
ATOM 2602 C CA . ASN A 1 351 ? -17.690 -6.240 21.626 1.00 64.06 351 ASN A CA 1
ATOM 2603 C C . ASN A 1 351 ? -17.472 -4.774 21.241 1.00 64.06 351 ASN A C 1
ATOM 2605 O O . ASN A 1 351 ? -18.419 -4.015 21.044 1.00 64.06 351 ASN A O 1
ATOM 2609 N N . ARG A 1 352 ? -16.200 -4.390 21.104 1.00 80.31 352 ARG A N 1
ATOM 2610 C CA . ARG A 1 352 ? -15.788 -3.158 20.430 1.00 80.31 352 ARG A CA 1
ATOM 2611 C C . ARG A 1 352 ? -15.567 -3.478 18.960 1.00 80.31 352 ARG A C 1
ATOM 2613 O O . ARG A 1 352 ? -14.433 -3.474 18.494 1.00 80.31 352 ARG A O 1
ATOM 2620 N N . ASP A 1 353 ? -16.641 -3.822 18.257 1.00 87.06 35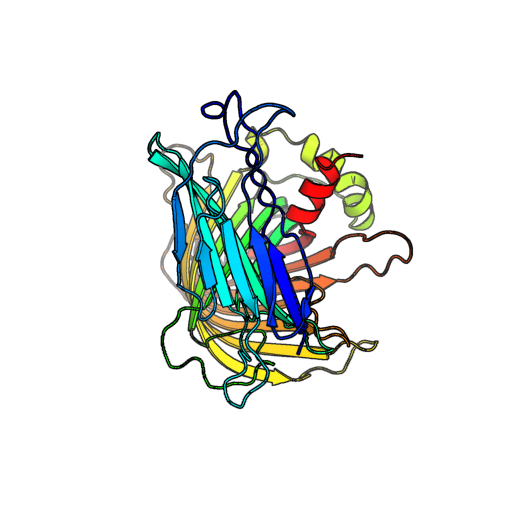3 ASP A N 1
ATOM 2621 C CA . ASP A 1 353 ? -16.548 -3.972 16.808 1.00 87.06 353 ASP A CA 1
ATOM 2622 C C . ASP A 1 353 ? -16.213 -2.605 16.210 1.00 87.06 353 ASP A C 1
ATOM 2624 O O . ASP A 1 353 ? -16.809 -1.589 16.589 1.00 87.06 353 ASP A O 1
ATOM 2628 N N . VAL A 1 354 ? -15.229 -2.585 15.317 1.00 86.00 354 VAL A N 1
ATOM 2629 C CA . VAL A 1 354 ? -14.723 -1.363 14.694 1.00 86.00 354 VAL A CA 1
ATOM 2630 C C . VAL A 1 354 ? -15.039 -1.422 13.212 1.00 86.00 354 VAL A C 1
ATOM 2632 O O . VAL A 1 354 ? -14.630 -2.353 12.517 1.00 86.00 354 VAL A O 1
ATOM 2635 N N . TYR A 1 355 ? -15.740 -0.404 12.728 1.00 91.44 355 TYR A N 1
ATOM 2636 C CA . TYR A 1 355 ? -16.055 -0.228 11.319 1.00 91.44 355 TYR A CA 1
ATOM 2637 C C . TYR A 1 355 ? -15.493 1.109 10.866 1.00 91.44 355 TYR A C 1
ATOM 2639 O O . TYR A 1 355 ? -15.701 2.126 11.522 1.00 91.44 355 TYR A O 1
ATOM 2647 N N . ALA A 1 356 ? -14.793 1.115 9.743 1.00 89.81 356 ALA A N 1
ATOM 2648 C CA . ALA A 1 356 ? -14.313 2.320 9.097 1.00 89.81 356 ALA A CA 1
ATOM 2649 C C . ALA A 1 356 ? -14.633 2.239 7.610 1.00 89.81 356 ALA A C 1
ATOM 2651 O O . ALA A 1 356 ? -14.353 1.235 6.960 1.00 89.81 356 ALA A O 1
ATOM 2652 N N . ILE A 1 357 ? -15.225 3.290 7.062 1.00 91.50 357 ILE A N 1
ATOM 2653 C CA . ILE A 1 357 ? -15.436 3.438 5.621 1.00 91.50 357 ILE A CA 1
ATOM 2654 C C . ILE A 1 357 ? -14.965 4.829 5.253 1.00 91.50 357 ILE A C 1
ATOM 2656 O O . ILE A 1 357 ? -15.178 5.779 6.005 1.00 91.50 357 ILE A O 1
ATOM 2660 N N . GLY A 1 358 ? -14.350 4.977 4.092 1.00 89.81 358 GLY A N 1
ATOM 2661 C CA . GLY A 1 358 ? -14.024 6.303 3.620 1.00 89.81 358 GLY A CA 1
ATOM 2662 C C . GLY A 1 358 ? -13.619 6.358 2.169 1.00 89.81 358 GLY A C 1
ATOM 2663 O O . GLY A 1 358 ? -13.744 5.397 1.403 1.00 89.81 358 GLY A O 1
ATOM 2664 N N . VAL A 1 359 ? -13.148 7.543 1.808 1.00 89.94 359 VAL A N 1
ATOM 2665 C CA . VAL A 1 359 ? -12.684 7.857 0.465 1.00 89.94 359 VAL A CA 1
ATOM 2666 C C . VAL A 1 359 ? -11.333 8.559 0.530 1.00 89.94 359 VAL A C 1
ATOM 2668 O O . VAL A 1 359 ? -11.050 9.296 1.473 1.00 89.94 359 VAL A O 1
ATOM 2671 N N . GLY A 1 360 ? -10.484 8.333 -0.461 1.00 87.44 360 GLY A N 1
ATOM 2672 C CA . GLY A 1 360 ? -9.166 8.948 -0.539 1.00 87.44 360 GLY A CA 1
ATOM 2673 C C . GLY A 1 360 ? -8.713 9.169 -1.969 1.00 87.44 360 GLY A C 1
ATOM 2674 O O . GLY A 1 360 ? -9.385 8.786 -2.920 1.00 87.44 360 GLY A O 1
ATOM 2675 N N . VAL A 1 361 ? -7.564 9.802 -2.123 1.00 88.06 361 VAL A N 1
ATOM 2676 C CA . VAL A 1 361 ? -6.918 10.092 -3.404 1.00 88.06 361 VAL A CA 1
ATOM 2677 C C . VAL A 1 361 ? -5.454 9.669 -3.342 1.00 88.06 361 VAL A C 1
ATOM 2679 O O . VAL A 1 361 ? -4.912 9.428 -2.262 1.00 88.06 361 VAL A O 1
ATOM 2682 N N . ASP A 1 362 ? -4.813 9.559 -4.504 1.00 85.12 362 ASP A N 1
ATOM 2683 C CA . ASP A 1 362 ? -3.381 9.264 -4.590 1.00 85.12 362 ASP A CA 1
ATOM 2684 C C . ASP A 1 362 ? -2.559 10.405 -3.973 1.00 85.12 362 ASP A C 1
ATOM 2686 O O . ASP A 1 362 ? -2.502 11.513 -4.514 1.00 85.12 362 ASP A O 1
ATOM 2690 N N . ALA A 1 363 ? -1.907 10.124 -2.844 1.00 83.81 363 ALA A N 1
ATOM 2691 C CA . ALA A 1 363 ? -1.123 11.110 -2.112 1.00 83.81 363 ALA A CA 1
ATOM 2692 C C . ALA A 1 363 ? 0.060 11.636 -2.937 1.00 83.81 363 ALA A C 1
ATOM 2694 O O . ALA A 1 363 ? 0.368 12.826 -2.879 1.00 83.81 363 ALA A O 1
ATOM 2695 N N . VAL A 1 364 ? 0.705 10.779 -3.737 1.00 81.50 364 VAL A N 1
ATOM 2696 C CA . VAL A 1 364 ? 1.848 11.182 -4.570 1.00 81.50 364 VAL A CA 1
ATOM 2697 C C . VAL A 1 364 ? 1.378 12.114 -5.681 1.00 81.50 364 VAL A C 1
ATOM 2699 O O . VAL A 1 364 ? 2.012 13.140 -5.929 1.00 81.50 364 VAL A O 1
ATOM 2702 N N . GLY A 1 365 ? 0.243 11.790 -6.305 1.00 77.81 365 GLY A N 1
ATOM 2703 C CA . GLY A 1 365 ? -0.404 12.652 -7.292 1.00 77.81 365 GLY A CA 1
ATOM 2704 C C . GLY A 1 365 ? -0.724 14.034 -6.722 1.00 77.81 365 GLY A C 1
ATOM 2705 O O . GLY A 1 365 ? -0.313 15.038 -7.296 1.00 77.81 365 GLY A O 1
ATOM 2706 N N . VAL A 1 366 ? -1.355 14.089 -5.544 1.00 76.75 366 VAL A N 1
ATOM 2707 C CA . VAL A 1 366 ? -1.694 15.356 -4.874 1.00 76.75 366 VAL A CA 1
ATOM 2708 C C . VAL A 1 366 ? -0.452 16.185 -4.547 1.00 76.75 366 VAL A C 1
ATOM 2710 O O . VAL A 1 366 ? -0.431 17.382 -4.822 1.00 76.75 366 VAL A O 1
ATOM 2713 N N . ILE A 1 367 ? 0.594 15.573 -3.981 1.00 78.75 367 ILE A N 1
ATOM 2714 C CA . ILE A 1 367 ? 1.843 16.278 -3.645 1.00 78.75 367 ILE A CA 1
ATOM 2715 C C . ILE A 1 367 ? 2.509 16.824 -4.909 1.00 78.75 367 ILE A C 1
ATOM 2717 O O . ILE A 1 367 ? 2.967 17.966 -4.920 1.00 78.75 367 ILE A O 1
ATOM 2721 N N . ARG A 1 368 ? 2.545 16.031 -5.983 1.00 78.25 368 ARG A N 1
ATOM 2722 C CA . ARG A 1 368 ? 3.099 16.455 -7.270 1.00 78.25 368 ARG A CA 1
ATOM 2723 C C . ARG A 1 368 ? 2.330 17.639 -7.851 1.00 78.25 368 ARG A C 1
ATOM 2725 O O . ARG A 1 368 ? 2.963 18.570 -8.329 1.00 78.25 368 ARG A O 1
ATOM 2732 N N . ASP A 1 369 ? 1.004 17.636 -7.778 1.00 75.94 369 ASP A N 1
ATOM 2733 C CA . ASP A 1 369 ? 0.178 18.734 -8.293 1.00 75.94 369 ASP A CA 1
ATOM 2734 C C . ASP A 1 369 ? 0.280 19.998 -7.417 1.00 75.94 369 ASP A C 1
ATOM 2736 O O . ASP A 1 369 ? 0.133 21.122 -7.902 1.00 75.94 369 ASP A O 1
ATOM 2740 N N . LEU A 1 370 ? 0.555 19.823 -6.120 1.00 74.50 370 LEU A N 1
ATOM 2741 C CA . LEU A 1 370 ? 0.772 20.904 -5.159 1.00 74.50 370 LEU A CA 1
ATOM 2742 C C . LEU A 1 370 ? 2.138 21.581 -5.302 1.00 74.50 370 LEU A C 1
ATOM 2744 O O . LEU A 1 370 ? 2.218 22.806 -5.226 1.00 74.50 370 LEU A O 1
ATOM 2748 N N . LEU A 1 371 ? 3.199 20.784 -5.443 1.00 78.38 371 LEU A N 1
ATOM 2749 C CA . LEU A 1 371 ? 4.593 21.242 -5.409 1.00 78.38 371 LEU A CA 1
ATOM 2750 C C . LEU A 1 371 ? 5.234 21.354 -6.798 1.00 78.38 371 LEU A C 1
ATOM 2752 O O . LEU A 1 371 ? 6.321 21.916 -6.925 1.00 78.38 371 LEU A O 1
ATOM 2756 N N . GLY A 1 372 ? 4.605 20.790 -7.828 1.00 78.12 372 GLY A N 1
ATOM 2757 C CA . GLY A 1 372 ? 5.114 20.812 -9.192 1.00 78.12 372 GLY A CA 1
ATOM 2758 C C . GLY A 1 372 ? 5.159 22.230 -9.775 1.00 78.12 372 GLY A C 1
ATOM 2759 O O . GLY A 1 372 ? 4.359 23.086 -9.387 1.00 78.12 372 GLY A O 1
ATOM 2760 N N . PRO A 1 373 ? 6.088 22.502 -10.712 1.00 72.88 373 PRO A N 1
ATOM 2761 C CA . PRO A 1 373 ? 6.130 23.779 -11.415 1.00 72.88 373 PRO A CA 1
ATOM 2762 C C . PRO A 1 373 ? 4.796 24.013 -12.135 1.00 72.88 373 PRO A C 1
ATOM 2764 O O . PRO A 1 373 ? 4.334 23.148 -12.882 1.00 72.88 373 PRO A O 1
ATOM 2767 N N . ARG A 1 374 ? 4.176 25.164 -11.858 1.00 57.31 374 ARG A N 1
ATOM 2768 C CA . ARG A 1 374 ? 2.944 25.618 -12.514 1.00 57.31 374 ARG A CA 1
ATOM 2769 C C . ARG A 1 374 ? 3.210 26.228 -13.877 1.00 57.31 374 ARG A C 1
ATOM 2771 O O . ARG A 1 374 ? 4.253 26.908 -14.011 1.00 57.31 374 ARG A O 1
#

Secondary structure (DSSP, 8-state):
-EEEEEEP------GGGTT-----EES-SEEETT-EEEEE---SSTTSPPPP-EEEEESPPTTEEEE-GGGS-EEEEEPPPSSTT---S-EEEEEEEE-TTS-EEEEEEEEEEE-SS--------EEEEEEEEEEEEETTEEEEEEEEEEEEEEEE---S------TT-TT-SSEEEEEEEEEE---B-----HHHHHHHHHHHHHHS-HHHH-SEEEEEEEEEEEEEEEE--S---SSS-EEEEEEEEEEEEEEEEETTPPTT-PPEEEEEEEEEEEEEEE-TTS-B-SSPEEEEEEEEEETTTTTS---SEEEEEEEEEEE----TTS-PPPEEEEEEEEEEES--TT---EEEEEEEEEHHHHHHHHHS--

pLDDT: mean 79.1, std 15.96, range [39.72, 98.69]

Foldseek 3Di:
DKKFKDWPDDDFDDDVPVFAGFDFDWPDRIGDQQRKTKTFGDGRDPPDDGAQWDKDKPPDDVQWDFDCDPSTTIIMHTQHHDDPVRPQAKDWMWIWIAGPVRDIDIIIMIIADPDLFGQDRLQLKFWFWWWWKKWKDWPPDPTFIWIKIKTKIKGADPPDPQPVPDSLPNNTAQKIKMKMKMFIFDTDPDDDDPVRCLVCVVVVVVPDDPVGRGFKMKIKIWMKGWPDKDKCPDDDPDDQKTKIKTKIKMKMKIWMDTPPDDPPDDTWIWIWIWMKMWIFIAHPSRDTDARIKMWIWIKTATCVFVVNDRDAIKIKIKTKDWDQPPDPPDRPFTKIKIKMWIWGPDDPPPTRTMIMTIITGRPVVVVCVVPPDD